Protein AF-Q6VVF0-F1 (afdb_monomer_lite)

pLDDT: mean 98.1, std 1.07, range [87.25, 98.94]

Secondary structure (DSSP, 8-state):
-HHHHHHIIIIIT---SSPPPPGGG---TT-GGG--HHHHHHH--STTT-TT-HHHHHHHHHHHHIIIIIIIIIIIITT-TT-SHHHHHTTTSTTHHHHHHHHHHHHHHHHH-STT-S-SSHHHHHHHHHHHHHHHHHHHHH-HHHHHHT-SHHHHHHHHHHHHHHHHHHHHS-HHHHHHHHHHHHHHHHHHHS--SSTTTTHHHHHHHHHTT--STTT-----

Structure (mmCIF, N/CA/C/O backbone):
data_AF-Q6VVF0-F1
#
_entry.id   AF-Q6VVF0-F1
#
loop_
_atom_site.group_PDB
_atom_site.id
_atom_site.type_symbol
_atom_site.label_atom_id
_atom_site.label_alt_id
_atom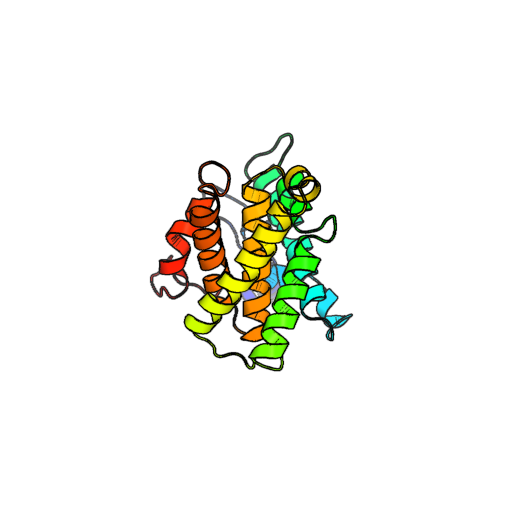_site.label_comp_id
_atom_site.label_asym_id
_atom_site.label_entity_id
_atom_site.label_seq_id
_atom_site.pdbx_PDB_ins_code
_atom_site.Cartn_x
_atom_site.Cartn_y
_atom_site.Cartn_z
_atom_site.occupancy
_atom_site.B_iso_or_equiv
_atom_site.auth_seq_id
_atom_site.auth_comp_id
_atom_site.auth_asym_id
_atom_site.auth_atom_id
_atom_site.pdbx_PDB_model_num
ATOM 1 N N . ALA A 1 1 ? 5.214 -15.436 -43.168 1.00 87.25 1 ALA A N 1
ATOM 2 C CA . ALA A 1 1 ? 5.349 -16.610 -42.279 1.00 87.25 1 ALA A CA 1
ATOM 3 C C . ALA A 1 1 ? 6.351 -16.371 -41.142 1.00 87.25 1 ALA A C 1
ATOM 5 O O . ALA A 1 1 ? 5.912 -16.123 -40.032 1.00 87.25 1 ALA A O 1
ATOM 6 N N . VAL A 1 2 ? 7.677 -16.396 -41.371 1.00 93.69 2 VAL A N 1
ATOM 7 C CA . VAL A 1 2 ? 8.677 -16.224 -40.280 1.00 93.69 2 VAL A CA 1
ATOM 8 C C . VAL A 1 2 ? 8.609 -14.835 -39.629 1.00 93.69 2 VAL A C 1
ATOM 10 O O . VAL A 1 2 ? 8.648 -14.729 -38.408 1.00 93.69 2 VAL A O 1
ATOM 13 N N . ALA A 1 3 ? 8.465 -13.776 -40.431 1.00 96.19 3 ALA A N 1
ATOM 14 C CA . ALA A 1 3 ? 8.316 -12.412 -39.919 1.00 96.19 3 ALA A CA 1
ATOM 15 C C . ALA A 1 3 ? 7.044 -12.242 -39.069 1.00 96.19 3 ALA A C 1
ATOM 17 O O . ALA A 1 3 ? 7.105 -11.627 -38.009 1.00 96.19 3 ALA A O 1
ATOM 18 N N . ASP A 1 4 ? 5.929 -12.850 -39.485 1.00 97.31 4 ASP A N 1
ATOM 19 C CA . ASP A 1 4 ? 4.661 -12.796 -38.744 1.00 97.31 4 ASP A CA 1
ATOM 20 C C . ASP A 1 4 ? 4.780 -13.500 -37.388 1.00 97.31 4 ASP A C 1
ATOM 22 O O . ASP A 1 4 ? 4.330 -12.968 -36.378 1.00 97.31 4 ASP A O 1
ATOM 26 N N . LEU A 1 5 ? 5.463 -14.653 -37.341 1.00 96.69 5 LEU A N 1
ATOM 27 C CA . LEU A 1 5 ? 5.758 -15.355 -36.088 1.00 96.69 5 LEU A CA 1
ATOM 28 C C . LEU A 1 5 ? 6.633 -14.506 -35.160 1.00 96.69 5 LEU A C 1
ATOM 30 O O . LEU A 1 5 ? 6.346 -14.403 -33.971 1.00 96.69 5 LEU A O 1
ATOM 34 N N . ALA A 1 6 ? 7.678 -13.871 -35.695 1.00 97.81 6 ALA A N 1
ATOM 35 C CA . ALA A 1 6 ? 8.559 -13.015 -34.905 1.00 97.81 6 ALA A CA 1
ATOM 36 C C . ALA A 1 6 ? 7.832 -11.771 -34.373 1.00 97.81 6 ALA A C 1
ATOM 38 O O . ALA A 1 6 ? 8.046 -11.375 -33.228 1.00 97.81 6 ALA A O 1
ATOM 39 N N . PHE A 1 7 ? 6.966 -11.157 -35.181 1.00 97.88 7 PHE A N 1
ATOM 40 C CA . PHE A 1 7 ? 6.175 -10.007 -34.758 1.00 97.88 7 PHE A CA 1
ATOM 41 C C . PHE A 1 7 ? 5.138 -10.394 -33.701 1.00 97.88 7 PHE A C 1
ATOM 43 O O . PHE A 1 7 ? 5.038 -9.717 -32.678 1.00 97.88 7 PHE A O 1
ATOM 50 N N . ALA A 1 8 ? 4.432 -11.511 -33.895 1.00 97.75 8 ALA A N 1
ATOM 51 C CA . ALA A 1 8 ? 3.479 -12.028 -32.920 1.00 97.75 8 ALA A CA 1
ATOM 52 C C . ALA A 1 8 ? 4.155 -12.339 -31.579 1.00 97.75 8 ALA A C 1
ATOM 54 O O . ALA A 1 8 ? 3.714 -11.845 -30.545 1.00 97.75 8 ALA A O 1
ATOM 55 N N . ALA A 1 9 ? 5.270 -13.074 -31.606 1.00 96.81 9 ALA A N 1
ATOM 56 C CA . ALA A 1 9 ? 5.978 -13.500 -30.402 1.00 96.81 9 ALA A CA 1
ATOM 57 C C . ALA A 1 9 ? 6.645 -12.352 -29.626 1.00 96.81 9 ALA A C 1
ATOM 59 O O . ALA A 1 9 ? 6.923 -12.510 -28.442 1.00 96.81 9 ALA A O 1
ATOM 60 N N . LYS A 1 10 ? 6.947 -11.222 -30.279 1.00 96.56 10 LYS A N 1
ATOM 61 C CA . LYS A 1 10 ? 7.692 -10.112 -29.658 1.00 96.56 10 LYS A CA 1
ATOM 62 C C . LYS A 1 10 ? 6.874 -8.845 -29.423 1.00 96.56 10 LYS A C 1
ATOM 64 O O . LYS A 1 10 ? 7.341 -7.989 -28.683 1.00 96.56 10 LYS A O 1
ATOM 69 N N . HIS A 1 11 ? 5.721 -8.701 -30.075 1.00 94.94 11 HIS A N 1
ATOM 70 C CA . HIS A 1 11 ? 4.910 -7.484 -30.008 1.00 94.94 11 HIS A CA 1
ATOM 71 C C . HIS A 1 11 ? 3.419 -7.812 -29.928 1.00 94.94 11 HIS A C 1
ATOM 73 O O . HIS A 1 11 ? 2.802 -7.563 -28.904 1.00 94.94 11 HIS A O 1
ATOM 79 N N . ALA A 1 12 ? 2.830 -8.389 -30.982 1.00 96.75 12 ALA A N 1
ATOM 80 C CA . ALA A 1 12 ? 1.368 -8.405 -31.114 1.00 96.75 12 ALA A CA 1
ATOM 81 C C . ALA A 1 12 ? 0.638 -9.304 -30.102 1.00 96.75 12 ALA A C 1
ATOM 83 O O . ALA A 1 12 ? -0.527 -9.057 -29.816 1.00 96.75 12 ALA A O 1
ATOM 84 N N . ALA A 1 13 ? 1.296 -10.352 -29.602 1.00 96.75 13 ALA A N 1
ATOM 85 C CA . ALA A 1 13 ? 0.717 -11.308 -28.656 1.00 96.75 13 ALA A CA 1
ATOM 86 C C . ALA A 1 13 ? 1.607 -11.534 -27.422 1.00 96.75 13 ALA A C 1
ATOM 88 O O . ALA A 1 13 ? 1.394 -12.485 -26.672 1.00 96.75 13 ALA A O 1
ATOM 89 N N . ALA A 1 14 ? 2.631 -10.699 -27.232 1.00 95.44 14 ALA A N 1
ATOM 90 C CA . ALA A 1 14 ? 3.517 -10.809 -26.085 1.00 95.44 14 ALA A CA 1
ATOM 91 C C . ALA A 1 14 ? 2.881 -10.111 -24.879 1.00 95.44 14 ALA A C 1
ATOM 93 O O . ALA A 1 14 ? 2.602 -8.918 -24.938 1.00 95.44 14 ALA A O 1
ATOM 94 N N . VAL A 1 15 ? 2.701 -10.847 -23.784 1.00 96.25 15 VAL A N 1
ATOM 95 C CA . VAL A 1 15 ? 2.368 -10.268 -22.479 1.00 96.25 15 VAL A CA 1
ATOM 96 C C . VAL A 1 15 ? 3.671 -10.132 -21.706 1.00 96.25 15 VAL A C 1
ATOM 98 O O . VAL A 1 15 ? 4.306 -11.132 -21.367 1.00 96.25 15 VAL A O 1
ATOM 101 N N . GLN A 1 16 ? 4.112 -8.892 -21.515 1.00 96.44 16 GLN A N 1
ATOM 102 C CA . GLN A 1 16 ? 5.258 -8.579 -20.668 1.00 96.44 16 GLN A CA 1
ATOM 103 C C . GLN A 1 16 ? 4.809 -8.517 -19.207 1.00 96.44 16 GLN A C 1
ATOM 105 O O . GLN A 1 16 ? 3.638 -8.285 -18.924 1.00 96.44 16 GLN A O 1
ATOM 110 N N . MET A 1 17 ? 5.747 -8.712 -18.281 1.00 97.06 17 MET A N 1
ATOM 111 C CA . MET A 1 17 ? 5.464 -8.540 -16.853 1.00 97.06 17 MET A CA 1
ATOM 112 C C . MET A 1 17 ? 5.351 -7.061 -16.488 1.00 97.06 17 MET A C 1
ATOM 114 O O . MET A 1 17 ? 4.574 -6.697 -15.618 1.00 97.06 17 MET A O 1
ATOM 118 N N . ALA A 1 18 ? 6.162 -6.219 -17.124 1.00 97.38 18 ALA A N 1
ATOM 119 C CA . ALA A 1 18 ? 6.278 -4.808 -16.795 1.00 97.38 18 ALA A CA 1
ATOM 120 C C . ALA A 1 18 ? 6.656 -3.992 -18.028 1.00 97.38 18 ALA A C 1
ATOM 122 O O . ALA A 1 18 ? 7.432 -4.454 -18.871 1.00 97.38 18 ALA A O 1
ATOM 123 N N . GLU A 1 19 ? 6.163 -2.760 -18.089 1.00 96.25 19 GLU A N 1
ATOM 124 C CA . GLU A 1 19 ? 6.481 -1.813 -19.156 1.00 96.25 19 GLU A CA 1
ATOM 125 C C . GLU A 1 19 ? 7.856 -1.151 -18.972 1.00 96.25 19 GLU A C 1
ATOM 127 O O . GLU A 1 19 ? 8.465 -1.187 -17.900 1.00 96.25 19 GLU A O 1
ATOM 132 N N . MET A 1 20 ? 8.367 -0.528 -20.040 1.00 97.38 20 MET A N 1
ATOM 133 C CA . MET A 1 20 ? 9.618 0.238 -19.973 1.00 97.38 20 MET A CA 1
ATOM 134 C C . MET A 1 20 ? 9.449 1.550 -19.192 1.00 97.38 20 MET A C 1
ATOM 136 O O . MET A 1 20 ? 8.370 2.144 -19.174 1.00 97.38 20 MET A O 1
ATOM 140 N N . LEU A 1 21 ? 10.541 2.069 -18.619 1.00 98.12 21 LEU A N 1
ATOM 141 C CA . LEU A 1 21 ? 10.489 3.271 -17.779 1.00 98.12 21 LEU A CA 1
ATOM 142 C C . LEU A 1 21 ? 10.987 4.562 -18.450 1.00 98.12 21 LEU A C 1
ATOM 144 O O . LEU A 1 21 ? 11.913 4.520 -19.266 1.00 98.12 21 LEU A O 1
ATOM 148 N N . PRO A 1 22 ? 10.454 5.739 -18.044 1.00 97.94 22 PRO A N 1
ATOM 149 C CA . PRO A 1 22 ? 10.903 7.039 -18.536 1.00 97.94 22 PRO A CA 1
ATOM 150 C C . PRO A 1 22 ? 12.387 7.320 -18.279 1.00 97.94 22 PRO A C 1
ATOM 152 O O . PRO A 1 22 ? 12.979 6.852 -17.306 1.00 97.94 22 PRO A O 1
ATOM 155 N N . ALA A 1 23 ? 12.962 8.196 -19.105 1.00 97.06 23 ALA A N 1
ATOM 156 C CA . ALA A 1 23 ? 14.405 8.424 -19.213 1.00 97.06 23 ALA A CA 1
ATOM 157 C C . ALA A 1 23 ? 15.145 8.690 -17.886 1.00 97.06 23 ALA A C 1
ATOM 159 O O . ALA A 1 23 ? 16.266 8.220 -17.709 1.00 97.06 23 ALA A O 1
ATOM 160 N N . ARG A 1 24 ? 14.533 9.406 -16.930 1.00 97.88 24 ARG A N 1
ATOM 161 C CA . ARG A 1 24 ? 15.162 9.702 -15.625 1.00 97.88 24 ARG A CA 1
ATOM 162 C C . ARG A 1 24 ? 15.485 8.435 -14.821 1.00 97.88 24 ARG A C 1
ATOM 164 O O . ARG A 1 24 ? 16.419 8.443 -14.028 1.00 97.88 24 ARG A O 1
ATOM 171 N N . ARG A 1 25 ? 14.720 7.364 -15.031 1.00 96.31 25 ARG A N 1
ATOM 172 C CA . ARG A 1 25 ? 14.860 6.052 -14.387 1.00 96.31 25 ARG A CA 1
ATOM 173 C C . ARG A 1 25 ? 14.818 4.935 -15.434 1.00 96.31 25 ARG A C 1
ATOM 175 O O . ARG A 1 25 ? 14.137 3.934 -15.250 1.00 96.31 25 ARG A O 1
ATOM 182 N N . ALA A 1 26 ? 15.512 5.151 -16.555 1.00 97.06 26 ALA A N 1
ATOM 183 C CA . ALA A 1 26 ? 15.435 4.302 -17.739 1.00 97.06 26 ALA A CA 1
ATOM 184 C C . ALA A 1 26 ? 15.718 2.825 -17.423 1.00 97.06 26 ALA A C 1
ATOM 186 O O . ALA A 1 26 ? 16.781 2.477 -16.896 1.00 97.06 26 ALA A O 1
ATOM 187 N N . ARG A 1 27 ? 14.768 1.964 -17.786 1.00 97.94 27 ARG A N 1
ATOM 188 C CA . ARG A 1 27 ? 14.828 0.509 -17.640 1.00 97.94 27 ARG A CA 1
ATOM 189 C C . ARG A 1 27 ? 14.066 -0.160 -18.777 1.00 97.94 27 ARG A C 1
ATOM 191 O O . ARG A 1 27 ? 13.107 0.411 -19.299 1.00 97.94 27 ARG A O 1
ATOM 198 N N . SER A 1 28 ? 14.543 -1.336 -19.179 1.00 96.44 28 SER A N 1
ATOM 199 C CA . SER A 1 28 ? 13.857 -2.199 -20.141 1.00 96.44 28 SER A CA 1
ATOM 200 C C . SER A 1 28 ? 12.530 -2.720 -19.571 1.00 96.44 28 SER A C 1
ATOM 202 O O . SER A 1 28 ? 12.306 -2.597 -18.368 1.00 96.44 28 SER A O 1
ATOM 204 N N . PRO A 1 29 ? 11.665 -3.322 -20.408 1.00 97.06 29 PRO A N 1
ATOM 205 C CA . PRO A 1 29 ? 10.535 -4.108 -19.920 1.00 97.06 29 PRO A CA 1
ATOM 206 C C . PRO A 1 29 ? 10.964 -5.199 -18.927 1.00 97.06 29 PRO A C 1
ATOM 208 O O . PRO A 1 29 ? 12.125 -5.619 -18.922 1.00 97.06 29 PRO A O 1
ATOM 211 N N . ASN A 1 30 ? 9.999 -5.695 -18.150 1.00 97.94 30 ASN A N 1
ATOM 212 C CA . ASN A 1 30 ? 10.156 -6.734 -17.119 1.00 97.94 30 ASN A CA 1
ATOM 213 C C . ASN A 1 30 ? 11.048 -6.335 -15.930 1.00 97.94 30 ASN A C 1
ATOM 215 O O . ASN A 1 30 ? 11.605 -7.200 -15.257 1.00 97.94 30 ASN A O 1
ATOM 219 N N . GLU A 1 31 ? 11.152 -5.036 -15.655 1.00 98.38 31 GLU A N 1
ATOM 220 C CA . GLU A 1 31 ? 11.856 -4.491 -14.493 1.00 98.38 31 GLU A CA 1
ATOM 221 C C . GLU A 1 31 ? 10.853 -4.019 -13.424 1.00 98.38 31 GLU A C 1
ATOM 223 O O . GLU A 1 31 ? 9.779 -3.527 -13.784 1.00 98.38 31 GLU A O 1
ATOM 228 N N . PRO A 1 32 ? 11.177 -4.106 -12.116 1.00 98.12 32 PRO A N 1
ATOM 229 C CA . PRO A 1 32 ? 10.198 -3.909 -11.042 1.00 98.12 32 PRO A CA 1
ATOM 230 C C . PRO A 1 32 ? 9.422 -2.590 -11.102 1.00 98.12 32 PRO A C 1
ATOM 232 O O . PRO A 1 32 ? 8.227 -2.570 -10.844 1.00 98.12 32 PRO A O 1
ATOM 235 N N . GLY A 1 33 ? 10.066 -1.483 -11.482 1.00 97.69 33 GLY A N 1
ATOM 236 C CA . GLY A 1 33 ? 9.405 -0.175 -11.500 1.00 97.69 33 GLY A CA 1
ATOM 237 C C . GLY A 1 33 ? 8.299 -0.014 -12.547 1.00 97.69 33 GLY A C 1
ATOM 238 O O . GLY A 1 33 ? 7.595 0.992 -12.496 1.00 97.69 33 GLY A O 1
ATOM 239 N N . GLY A 1 34 ? 8.181 -0.937 -13.510 1.00 97.88 34 GLY A N 1
ATOM 240 C CA . GLY A 1 34 ? 7.107 -0.959 -14.510 1.00 97.88 34 GLY A CA 1
ATOM 241 C C . GLY A 1 34 ? 6.059 -2.049 -14.269 1.00 97.88 34 GLY A C 1
ATOM 242 O O . GLY A 1 34 ? 5.169 -2.209 -15.102 1.00 97.88 34 GLY A O 1
ATOM 243 N N . LEU A 1 35 ? 6.203 -2.841 -13.199 1.00 98.31 35 LEU A N 1
ATOM 244 C CA . LEU A 1 35 ? 5.259 -3.890 -12.813 1.00 98.31 35 LEU A CA 1
ATOM 245 C C . LEU A 1 35 ? 4.084 -3.236 -12.084 1.00 98.31 35 LEU A C 1
ATOM 247 O O . LEU A 1 35 ? 4.299 -2.630 -11.032 1.00 98.31 35 LEU A O 1
ATOM 251 N N . SER A 1 36 ? 2.867 -3.362 -12.622 1.00 97.81 36 SER A N 1
ATOM 252 C CA . SER A 1 36 ? 1.675 -2.809 -11.968 1.00 97.81 36 SER A CA 1
ATOM 253 C C . SER A 1 36 ? 1.363 -3.537 -10.661 1.00 97.81 36 SER A C 1
ATOM 255 O O . SER A 1 36 ? 1.747 -4.697 -10.469 1.00 97.81 36 SER A O 1
ATOM 257 N N . PHE A 1 37 ? 0.648 -2.862 -9.761 1.00 98.31 37 PHE A N 1
ATOM 258 C CA . PHE A 1 37 ? 0.280 -3.444 -8.474 1.00 98.31 37 PHE A CA 1
ATOM 259 C C . PHE A 1 37 ? -0.662 -4.639 -8.644 1.00 98.31 37 PHE A C 1
ATOM 261 O O . PHE A 1 37 ? -0.473 -5.650 -7.971 1.00 98.31 37 PHE A O 1
ATOM 268 N N . GLY A 1 38 ? -1.590 -4.585 -9.605 1.00 98.12 38 GLY A N 1
ATOM 269 C CA . GLY A 1 38 ? -2.460 -5.704 -9.958 1.00 98.12 38 GLY A CA 1
ATOM 270 C C . GLY A 1 38 ? -1.684 -6.928 -10.447 1.00 98.12 38 GLY A C 1
ATOM 271 O O . GLY A 1 38 ? -1.929 -8.035 -9.976 1.00 98.12 38 GLY A O 1
ATOM 272 N N . TYR A 1 39 ? -0.676 -6.752 -11.3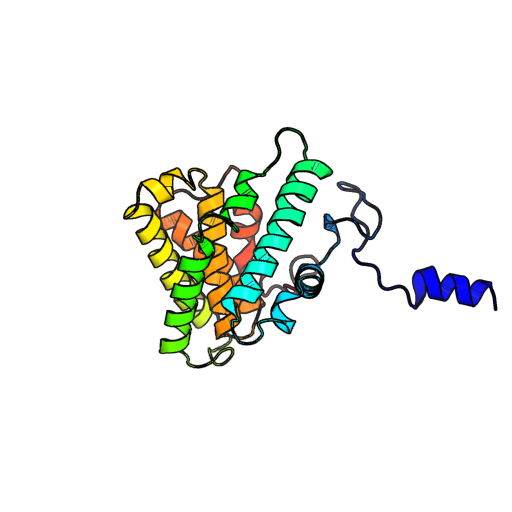10 1.00 98.25 39 TYR A N 1
ATOM 273 C CA . TYR A 1 39 ? 0.155 -7.879 -11.759 1.00 98.25 39 TYR A CA 1
ATOM 274 C C . TYR A 1 39 ? 0.989 -8.455 -10.612 1.00 98.25 39 TYR A C 1
ATOM 276 O O . TYR A 1 39 ? 1.123 -9.673 -10.503 1.00 98.25 39 TYR A O 1
ATOM 284 N N . CYS A 1 40 ? 1.526 -7.602 -9.734 1.00 98.00 40 CYS A N 1
ATOM 285 C CA . CYS A 1 40 ? 2.210 -8.062 -8.528 1.00 98.00 40 CYS A CA 1
ATOM 286 C C . CYS A 1 40 ? 1.271 -8.881 -7.627 1.00 98.00 40 CYS A C 1
ATOM 288 O O . CYS A 1 40 ? 1.680 -9.924 -7.115 1.00 98.00 40 CYS A O 1
ATOM 290 N N . ALA A 1 41 ? 0.015 -8.453 -7.468 1.00 98.19 41 ALA A N 1
ATOM 291 C CA . ALA A 1 41 ? -0.992 -9.192 -6.715 1.00 98.19 41 ALA A CA 1
ATOM 292 C C . ALA A 1 41 ? -1.307 -10.555 -7.357 1.00 98.19 41 ALA A C 1
ATOM 294 O O . ALA A 1 41 ? -1.244 -11.577 -6.676 1.00 98.19 41 ALA A O 1
ATOM 295 N N . ASP A 1 42 ? -1.534 -10.598 -8.673 1.00 98.25 42 ASP A N 1
ATOM 296 C CA . ASP A 1 42 ? -1.841 -11.830 -9.419 1.00 98.25 42 ASP A CA 1
ATOM 297 C C . ASP A 1 42 ? -0.686 -12.848 -9.416 1.00 98.25 42 ASP A C 1
ATOM 299 O O . ASP A 1 42 ? -0.896 -14.067 -9.481 1.00 98.25 42 ASP A O 1
ATOM 303 N N . MET A 1 43 ? 0.561 -12.377 -9.318 1.00 97.44 43 MET A N 1
ATOM 304 C CA . MET A 1 43 ? 1.728 -13.249 -9.165 1.00 97.44 43 MET A CA 1
ATOM 305 C C . MET A 1 43 ? 1.695 -14.024 -7.843 1.00 97.44 43 MET A C 1
ATOM 307 O O . MET A 1 43 ? 2.185 -15.159 -7.786 1.00 97.44 43 MET A O 1
ATOM 311 N N . VAL A 1 44 ? 1.100 -13.462 -6.788 1.00 98.06 44 VAL A N 1
ATOM 312 C CA . VAL A 1 44 ? 1.001 -14.106 -5.477 1.00 98.06 44 VAL A CA 1
ATOM 313 C C . VAL A 1 44 ? -0.127 -15.130 -5.476 1.00 98.06 44 VAL A C 1
ATOM 315 O O . VAL A 1 44 ? -1.300 -14.855 -5.687 1.00 98.06 44 VAL A O 1
ATOM 318 N N . GLN A 1 45 ? 0.233 -16.378 -5.197 1.00 98.06 45 GLN A N 1
ATOM 319 C CA . GLN A 1 45 ? -0.664 -17.517 -5.385 1.00 98.06 45 GLN A CA 1
ATOM 320 C C . GLN A 1 45 ? -1.478 -17.875 -4.133 1.00 98.06 45 GLN A C 1
ATOM 322 O O . GLN A 1 45 ? -2.083 -18.948 -4.093 1.00 98.06 45 GLN A O 1
ATOM 327 N N . LYS A 1 46 ? -1.483 -17.038 -3.086 1.00 97.88 46 LYS A N 1
ATOM 328 C CA . LYS A 1 46 ? -2.135 -17.400 -1.820 1.00 97.88 46 LYS A CA 1
ATOM 329 C C . LYS A 1 46 ? -3.652 -17.497 -1.963 1.00 97.88 46 LYS A C 1
ATOM 331 O O . LYS A 1 46 ? -4.215 -18.475 -1.478 1.00 97.88 46 LYS A O 1
ATOM 336 N N . MET A 1 47 ? -4.284 -16.582 -2.701 1.00 96.62 47 MET A N 1
ATOM 337 C CA . MET A 1 47 ? -5.742 -16.560 -2.888 1.00 96.62 47 MET A CA 1
ATOM 338 C C . MET A 1 47 ? -6.285 -17.904 -3.402 1.00 96.62 47 MET A C 1
ATOM 340 O O . MET A 1 47 ? -7.285 -18.403 -2.900 1.00 96.62 47 MET A O 1
ATOM 344 N N . ARG A 1 48 ? -5.590 -18.570 -4.339 1.00 97.06 48 ARG A N 1
ATOM 345 C CA . ARG A 1 48 ? -6.032 -19.884 -4.855 1.00 97.06 48 ARG A CA 1
ATOM 346 C C . ARG A 1 48 ? -5.848 -21.053 -3.878 1.00 97.06 48 ARG A C 1
ATOM 348 O O . ARG A 1 48 ? -6.338 -22.145 -4.151 1.00 97.06 48 ARG A O 1
ATOM 355 N N . VAL A 1 49 ? -5.087 -20.868 -2.799 1.00 97.12 49 VAL A N 1
ATOM 356 C CA . VAL A 1 49 ? -4.812 -21.895 -1.775 1.00 97.12 49 VAL A CA 1
ATOM 357 C C . VAL A 1 49 ? -5.638 -21.656 -0.510 1.00 97.12 49 VAL A C 1
ATOM 359 O O . VAL A 1 49 ? -6.066 -22.620 0.121 1.00 97.12 49 VAL A O 1
ATOM 362 N N . LYS A 1 50 ? -5.849 -20.388 -0.147 1.00 96.81 50 LYS A N 1
ATOM 363 C CA . LYS A 1 50 ? -6.584 -19.926 1.036 1.00 96.81 50 LYS A CA 1
ATOM 364 C C . LYS A 1 50 ? -7.618 -18.858 0.645 1.00 96.81 50 LYS A C 1
ATOM 366 O O . LYS A 1 50 ? -7.452 -17.703 1.014 1.00 96.81 50 LYS A O 1
ATOM 371 N N . PRO A 1 51 ? -8.640 -19.211 -0.155 1.00 96.00 51 PRO A N 1
ATOM 372 C CA . PRO A 1 51 ? -9.646 -18.252 -0.620 1.00 96.00 51 PRO A CA 1
ATOM 373 C C . PRO A 1 51 ? -10.615 -17.803 0.483 1.00 96.00 51 PRO A C 1
ATOM 375 O O . PRO A 1 51 ? -11.366 -16.859 0.284 1.00 96.00 51 PRO A O 1
ATOM 378 N N . ASP A 1 52 ? -10.635 -18.513 1.607 1.00 97.12 52 ASP A N 1
ATOM 379 C CA . ASP A 1 52 ? -11.501 -18.301 2.764 1.00 97.12 52 ASP A CA 1
ATOM 380 C C . ASP A 1 52 ? -10.964 -17.265 3.762 1.00 97.12 52 ASP A C 1
ATOM 382 O O . ASP A 1 52 ? -11.687 -16.890 4.680 1.00 97.12 52 ASP A O 1
ATOM 386 N N . ASP A 1 53 ? -9.723 -16.807 3.584 1.00 98.19 53 ASP A N 1
ATOM 387 C CA . ASP A 1 53 ? -9.073 -15.837 4.466 1.00 98.19 53 ASP A CA 1
ATOM 388 C C . ASP A 1 53 ? -8.598 -14.611 3.661 1.00 98.19 53 ASP A C 1
ATOM 390 O O . ASP A 1 53 ? -7.483 -14.619 3.115 1.00 98.19 53 ASP A O 1
ATOM 394 N N . PRO A 1 54 ? -9.451 -13.574 3.540 1.00 98.00 54 PRO A N 1
ATOM 395 C CA . PRO A 1 54 ? -9.161 -12.389 2.743 1.00 98.00 54 PRO A CA 1
ATOM 396 C C . PRO A 1 54 ? -8.031 -11.534 3.287 1.00 98.00 54 PRO A C 1
ATOM 398 O O . PRO A 1 54 ? -7.296 -10.923 2.507 1.00 98.00 54 PRO A O 1
ATOM 401 N N . VAL A 1 55 ? -7.839 -11.536 4.602 1.00 98.62 55 VAL A N 1
ATOM 402 C CA . VAL A 1 55 ? -6.724 -10.839 5.237 1.00 98.62 55 VAL A CA 1
ATOM 403 C C . VAL A 1 55 ? -5.419 -11.527 4.848 1.00 98.62 55 VAL A C 1
ATOM 405 O O . VAL A 1 55 ? -4.543 -10.888 4.266 1.00 98.62 55 VAL A O 1
ATOM 408 N N . LEU A 1 56 ? -5.320 -12.845 5.040 1.00 98.44 56 LEU A N 1
ATOM 409 C CA . LEU A 1 56 ? -4.092 -13.594 4.776 1.00 98.44 56 LEU A CA 1
ATOM 410 C C . LEU A 1 56 ? -3.599 -13.446 3.333 1.00 98.44 56 LEU A C 1
ATOM 412 O O . LEU A 1 56 ? -2.418 -13.170 3.109 1.00 98.44 56 LEU A O 1
ATOM 416 N N . TYR A 1 57 ? -4.462 -13.659 2.331 1.00 98.00 57 TYR A N 1
ATOM 417 C CA . TYR A 1 57 ? -3.990 -13.559 0.947 1.00 98.00 57 TYR A CA 1
ATOM 418 C C . TYR A 1 57 ? -3.632 -12.122 0.557 1.00 98.00 57 TYR A C 1
ATOM 420 O O . TYR A 1 57 ? -2.760 -11.944 -0.293 1.00 98.00 57 TYR A O 1
ATOM 428 N N . THR A 1 58 ? -4.252 -11.116 1.179 1.00 98.38 58 THR A N 1
ATOM 429 C CA . THR A 1 58 ? -3.928 -9.703 0.952 1.00 98.38 58 THR A CA 1
ATOM 430 C C . THR A 1 58 ? -2.566 -9.359 1.549 1.00 98.38 58 THR A C 1
ATOM 432 O O . THR A 1 58 ? -1.732 -8.755 0.876 1.00 98.38 58 THR A O 1
ATOM 435 N N . LEU A 1 59 ? -2.275 -9.809 2.771 1.00 98.69 59 LEU A N 1
ATOM 436 C CA . LEU A 1 59 ? -0.989 -9.542 3.421 1.00 98.69 59 LEU A CA 1
ATOM 437 C C . LEU A 1 59 ? 0.182 -10.272 2.754 1.00 98.69 59 LEU A C 1
ATOM 439 O O . LEU A 1 59 ? 1.301 -9.768 2.728 1.00 98.69 59 LEU A O 1
ATOM 443 N N . GLU A 1 60 ? -0.066 -11.399 2.094 1.00 98.62 60 GLU A N 1
ATOM 444 C CA . GLU A 1 60 ? 0.953 -12.060 1.268 1.00 98.62 60 GLU A CA 1
ATOM 445 C C . GLU A 1 60 ? 1.281 -11.268 -0.006 1.00 98.62 60 GLU A C 1
ATOM 447 O O . GLU A 1 60 ? 2.428 -11.274 -0.464 1.00 98.62 60 GLU A O 1
ATOM 452 N N . VAL A 1 61 ? 0.307 -10.529 -0.552 1.00 98.62 61 VAL A N 1
ATOM 453 C CA . VAL A 1 61 ? 0.564 -9.534 -1.605 1.00 98.62 61 VAL A CA 1
ATOM 454 C C . VAL A 1 61 ? 1.403 -8.385 -1.053 1.00 98.62 61 VAL A C 1
ATOM 456 O O . VAL A 1 61 ? 2.378 -7.998 -1.698 1.00 98.62 61 VAL A O 1
ATOM 459 N N . VAL A 1 62 ? 1.104 -7.893 0.155 1.00 98.62 62 VAL A N 1
ATOM 460 C CA . VAL A 1 62 ? 1.910 -6.853 0.820 1.00 98.62 62 VAL A CA 1
ATOM 461 C C . VAL A 1 62 ? 3.350 -7.323 1.039 1.00 98.62 62 VAL A C 1
ATOM 463 O O . VAL A 1 62 ? 4.286 -6.594 0.706 1.00 98.62 62 VAL A O 1
ATOM 466 N N . ALA A 1 63 ? 3.561 -8.547 1.522 1.00 98.69 63 ALA A N 1
ATOM 467 C CA . ALA A 1 63 ? 4.896 -9.109 1.726 1.00 98.69 63 ALA A CA 1
ATOM 468 C C . ALA A 1 63 ? 5.685 -9.214 0.407 1.00 98.69 63 ALA A C 1
ATOM 470 O O . ALA A 1 63 ? 6.858 -8.840 0.342 1.00 98.69 63 ALA A O 1
ATOM 471 N N . CYS A 1 64 ? 5.040 -9.673 -0.673 1.00 98.56 64 CYS A N 1
ATOM 472 C CA . CYS A 1 64 ? 5.665 -9.735 -1.995 1.00 98.56 64 CYS A CA 1
ATOM 473 C C . CYS A 1 64 ? 6.011 -8.337 -2.528 1.00 98.56 64 CYS A C 1
ATOM 475 O O . CYS A 1 64 ? 7.146 -8.102 -2.957 1.00 98.56 64 CYS A O 1
ATOM 477 N N . GLY A 1 65 ? 5.052 -7.412 -2.455 1.00 98.44 65 GLY A N 1
ATOM 478 C CA . GLY A 1 65 ? 5.192 -6.043 -2.929 1.00 98.44 65 GLY A CA 1
ATOM 479 C C . GLY A 1 65 ? 6.271 -5.278 -2.173 1.00 98.44 65 GLY A C 1
ATOM 480 O O . GLY A 1 65 ? 7.155 -4.708 -2.797 1.00 98.44 65 GLY A O 1
ATOM 481 N N . THR A 1 66 ? 6.274 -5.303 -0.842 1.00 98.06 66 THR A N 1
ATOM 482 C CA . THR A 1 66 ? 7.277 -4.584 -0.035 1.00 98.06 66 THR A CA 1
ATOM 483 C C . THR A 1 66 ? 8.682 -5.147 -0.234 1.00 98.06 66 THR A C 1
ATOM 485 O O . THR A 1 66 ? 9.639 -4.389 -0.384 1.00 98.06 66 THR A O 1
ATOM 488 N N . MET A 1 67 ? 8.838 -6.466 -0.351 1.00 98.62 67 MET A N 1
ATOM 489 C CA . MET A 1 67 ? 10.137 -7.049 -0.689 1.00 98.62 67 MET A CA 1
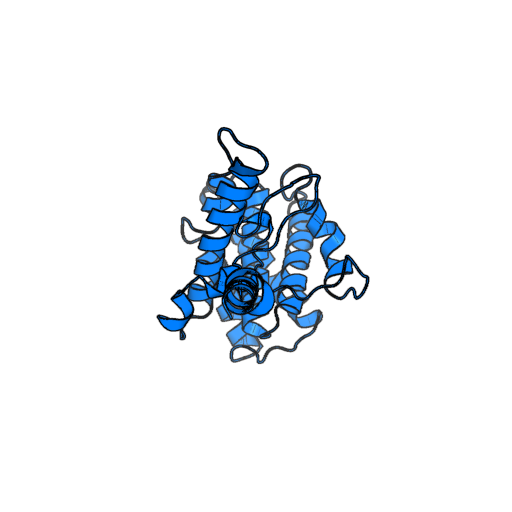ATOM 490 C C . MET A 1 67 ? 10.620 -6.592 -2.076 1.00 98.62 67 MET A C 1
ATOM 492 O O . MET A 1 67 ? 11.753 -6.120 -2.225 1.00 98.62 67 MET A O 1
ATOM 496 N N . LEU A 1 68 ? 9.762 -6.676 -3.095 1.00 98.69 68 LEU A N 1
ATOM 497 C CA . LEU A 1 68 ? 10.133 -6.339 -4.468 1.00 98.69 68 LEU A CA 1
ATOM 498 C C . LEU A 1 68 ? 10.330 -4.829 -4.674 1.00 98.69 68 LEU A C 1
ATOM 500 O O . LEU A 1 68 ? 11.343 -4.406 -5.237 1.00 98.69 68 LEU A O 1
ATOM 504 N N . TYR A 1 69 ? 9.375 -4.016 -4.233 1.00 98.69 69 TYR A N 1
ATOM 505 C CA . TYR A 1 69 ? 9.356 -2.577 -4.458 1.00 98.69 69 TYR A CA 1
ATOM 506 C C . TYR A 1 69 ? 10.275 -1.825 -3.489 1.00 98.69 69 TYR A C 1
ATOM 508 O O . TYR A 1 69 ? 11.033 -0.970 -3.943 1.00 98.69 69 TYR A O 1
ATOM 516 N N . ASP A 1 70 ? 10.319 -2.162 -2.199 1.00 98.62 70 ASP A N 1
ATOM 517 C CA . ASP A 1 70 ? 11.159 -1.407 -1.260 1.00 98.62 70 ASP A CA 1
ATOM 518 C C . ASP A 1 70 ? 12.586 -1.939 -1.211 1.00 98.62 70 ASP A C 1
ATOM 520 O O . ASP A 1 70 ? 13.534 -1.161 -1.325 1.00 98.62 70 ASP A O 1
ATOM 524 N N . GLN A 1 71 ? 12.788 -3.251 -1.063 1.00 98.50 71 GLN A N 1
ATOM 525 C CA . GLN A 1 71 ? 14.144 -3.781 -0.861 1.00 98.50 71 GLN A CA 1
ATOM 526 C C . GLN A 1 71 ? 14.930 -3.847 -2.167 1.00 98.50 71 GLN A C 1
ATOM 528 O O . GLN A 1 71 ? 16.084 -3.413 -2.215 1.00 98.50 71 GLN A O 1
ATOM 533 N N . ILE A 1 72 ? 14.318 -4.383 -3.226 1.00 98.69 72 ILE A N 1
ATOM 534 C CA . ILE A 1 72 ? 14.998 -4.565 -4.511 1.00 98.69 72 ILE A CA 1
ATOM 535 C C . ILE A 1 72 ? 14.917 -3.284 -5.339 1.00 98.69 72 ILE A C 1
ATOM 537 O O . ILE A 1 72 ? 15.947 -2.719 -5.710 1.00 98.69 72 ILE A O 1
ATOM 541 N N . TRP A 1 73 ? 13.715 -2.801 -5.642 1.00 98.75 73 TRP A N 1
ATOM 542 C CA . TRP A 1 73 ? 13.561 -1.678 -6.560 1.00 98.75 73 TRP A CA 1
ATOM 543 C C . TRP A 1 73 ? 14.069 -0.362 -5.962 1.00 98.75 73 TRP A C 1
ATOM 545 O O . TRP A 1 73 ? 15.055 0.202 -6.442 1.00 98.75 73 TRP A O 1
ATOM 555 N N . LEU A 1 74 ? 13.455 0.124 -4.886 1.00 98.50 74 LEU A N 1
ATOM 556 C CA . LEU A 1 74 ? 13.858 1.381 -4.264 1.00 98.50 74 LEU A CA 1
ATOM 557 C C . LEU A 1 74 ? 15.220 1.253 -3.578 1.00 98.50 74 LEU A C 1
ATOM 559 O O . LEU A 1 74 ? 16.084 2.105 -3.781 1.00 98.50 74 LEU A O 1
ATOM 563 N N . GLY A 1 75 ? 15.431 0.179 -2.818 1.00 98.25 75 GLY A N 1
ATOM 564 C CA . GLY A 1 75 ? 16.611 -0.057 -1.982 1.00 98.25 75 GLY A CA 1
ATOM 565 C C . GLY A 1 75 ? 17.869 -0.486 -2.732 1.00 98.25 75 GLY A C 1
ATOM 566 O O . GLY A 1 75 ? 18.960 -0.422 -2.165 1.00 98.25 75 GLY A O 1
ATOM 567 N N . SER A 1 76 ? 17.748 -0.877 -4.004 1.00 98.44 76 SER A N 1
ATOM 568 C CA . SER A 1 76 ? 18.893 -1.223 -4.850 1.00 98.44 76 SER A CA 1
ATOM 569 C C . SER A 1 76 ? 18.878 -0.481 -6.183 1.00 98.44 76 SER A C 1
ATOM 571 O O . SER A 1 76 ? 19.737 0.369 -6.411 1.00 98.44 76 SER A O 1
ATOM 573 N N . TYR A 1 77 ? 17.891 -0.732 -7.048 1.00 98.25 77 TYR A N 1
ATOM 574 C CA . TYR A 1 77 ? 17.870 -0.183 -8.412 1.00 98.25 77 TYR A CA 1
ATOM 575 C C . TYR A 1 77 ? 17.854 1.348 -8.455 1.00 98.25 77 TYR A C 1
ATOM 577 O O . TYR A 1 77 ? 18.460 1.938 -9.356 1.00 98.25 77 TYR A O 1
ATOM 585 N N . MET A 1 78 ? 17.156 1.972 -7.504 1.00 98.31 78 MET A N 1
ATOM 586 C CA . MET A 1 78 ? 16.977 3.424 -7.419 1.00 98.31 78 MET A CA 1
ATOM 587 C C . MET A 1 78 ? 17.840 4.090 -6.339 1.00 98.31 78 MET A C 1
ATOM 589 O O . MET A 1 78 ? 17.841 5.318 -6.246 1.00 98.31 78 MET A O 1
ATOM 593 N N . SER A 1 79 ? 18.584 3.310 -5.547 1.00 98.12 79 SER A N 1
ATOM 594 C CA . SER A 1 79 ? 19.506 3.824 -4.528 1.00 98.12 79 SER A CA 1
ATOM 595 C C . SER A 1 79 ? 20.759 2.945 -4.376 1.00 98.12 79 SER A C 1
ATOM 597 O O . SER A 1 79 ? 21.763 3.212 -5.035 1.00 98.12 79 SER A O 1
ATOM 599 N N . GLY A 1 80 ? 20.713 1.902 -3.540 1.00 96.69 80 GLY A N 1
ATOM 600 C CA . GLY A 1 80 ? 21.818 0.988 -3.240 1.00 96.69 80 GLY A CA 1
ATOM 601 C C . GLY A 1 80 ? 22.463 1.202 -1.863 1.00 96.69 80 GLY A C 1
ATOM 602 O O . GLY A 1 80 ? 22.143 2.131 -1.123 1.00 96.69 80 GLY A O 1
ATOM 603 N N . GLY A 1 81 ? 23.409 0.324 -1.511 1.00 98.06 81 GLY A N 1
ATOM 604 C CA . GLY A 1 81 ? 24.113 0.342 -0.222 1.00 98.06 81 GLY A CA 1
ATOM 605 C C . GLY A 1 81 ? 23.480 -0.597 0.805 1.00 98.06 81 GLY A C 1
ATOM 606 O O . GLY A 1 81 ? 23.168 -1.738 0.478 1.00 98.06 81 GLY A O 1
ATOM 607 N N . VAL A 1 82 ? 23.314 -0.129 2.048 1.00 98.12 82 VAL A N 1
ATOM 608 C CA . VAL A 1 82 ? 22.638 -0.898 3.117 1.00 98.12 82 VAL A CA 1
ATOM 609 C C . VAL A 1 82 ? 21.179 -1.196 2.745 1.00 98.12 82 VAL A C 1
ATOM 611 O O . VAL A 1 82 ? 20.670 -2.266 3.065 1.00 98.12 82 VAL A O 1
ATOM 614 N N . GLY A 1 83 ? 20.532 -0.277 2.024 1.00 97.69 83 GLY A N 1
ATOM 615 C CA . GLY A 1 83 ? 19.183 -0.458 1.499 1.00 97.69 83 GLY A CA 1
ATOM 616 C C . GLY A 1 83 ? 18.083 -0.258 2.542 1.00 97.69 83 GLY A C 1
ATOM 617 O O . GLY A 1 83 ? 18.274 0.403 3.564 1.00 97.69 83 GLY A O 1
ATOM 618 N N . PHE A 1 84 ? 16.909 -0.818 2.245 1.00 98.25 84 PHE A N 1
ATOM 619 C CA . PHE A 1 84 ? 15.645 -0.529 2.933 1.00 98.25 84 PHE A CA 1
ATOM 620 C C . PHE A 1 84 ? 15.020 -1.764 3.585 1.00 98.25 84 PHE A C 1
ATOM 622 O O . PHE A 1 84 ? 13.803 -1.878 3.679 1.00 98.25 84 PHE A O 1
ATOM 629 N N . THR A 1 85 ? 15.852 -2.692 4.066 1.00 98.69 85 THR A N 1
ATOM 630 C CA . THR A 1 85 ? 15.387 -3.958 4.650 1.00 98.69 85 THR A CA 1
ATOM 631 C C . THR A 1 85 ? 14.328 -3.751 5.724 1.00 98.69 85 THR A C 1
ATOM 633 O O . THR A 1 85 ? 13.246 -4.299 5.598 1.00 98.69 85 THR A O 1
ATOM 636 N N . GLN A 1 86 ? 14.593 -2.911 6.728 1.00 98.62 86 GLN A N 1
ATOM 637 C CA . GLN A 1 86 ? 13.654 -2.727 7.838 1.00 98.62 86 GLN A CA 1
ATOM 638 C C . GLN A 1 86 ? 12.429 -1.874 7.486 1.00 98.62 86 GLN A C 1
ATOM 640 O O . GLN A 1 86 ? 11.423 -1.957 8.182 1.00 98.62 86 GLN A O 1
ATOM 645 N N . TYR A 1 87 ? 12.476 -1.088 6.404 1.00 98.31 87 TYR A N 1
ATOM 646 C CA . TYR A 1 87 ? 11.258 -0.456 5.888 1.00 98.31 87 TYR A CA 1
ATOM 647 C C . TYR A 1 87 ? 10.279 -1.510 5.379 1.00 98.31 87 TYR A C 1
ATOM 649 O O . TYR A 1 87 ? 9.106 -1.453 5.722 1.00 98.31 87 TYR A O 1
ATOM 657 N N . ALA A 1 88 ? 10.787 -2.498 4.640 1.00 98.62 88 ALA A N 1
ATOM 658 C CA . ALA A 1 88 ? 9.970 -3.574 4.105 1.00 98.62 88 ALA A CA 1
ATOM 659 C C . ALA A 1 88 ? 9.558 -4.591 5.178 1.00 98.62 88 ALA A C 1
ATOM 661 O O . ALA A 1 88 ? 8.388 -4.949 5.250 1.00 98.62 88 ALA A O 1
ATOM 662 N N . THR A 1 89 ? 10.492 -5.043 6.031 1.00 98.69 89 THR A N 1
ATOM 663 C CA . THR A 1 89 ? 10.211 -6.124 6.996 1.00 98.69 89 THR A CA 1
ATOM 664 C C . THR A 1 89 ? 9.105 -5.769 7.970 1.00 98.69 89 THR A C 1
ATOM 666 O O . THR A 1 89 ? 8.351 -6.658 8.331 1.00 98.69 89 THR A O 1
ATOM 669 N N . ALA A 1 90 ? 8.942 -4.492 8.330 1.00 98.62 90 ALA A N 1
ATOM 670 C CA . ALA A 1 90 ? 7.846 -4.049 9.192 1.00 98.62 90 ALA A CA 1
ATOM 671 C C . ALA A 1 90 ? 6.463 -4.528 8.704 1.00 98.62 90 ALA A C 1
ATOM 673 O O . ALA A 1 90 ? 5.565 -4.734 9.512 1.00 98.62 90 ALA A O 1
ATOM 674 N N . ALA A 1 91 ? 6.291 -4.719 7.390 1.00 98.56 91 ALA A N 1
ATOM 675 C CA . ALA A 1 91 ? 5.037 -5.158 6.783 1.00 98.56 91 ALA A CA 1
ATOM 676 C C . ALA A 1 91 ? 4.866 -6.682 6.690 1.00 98.56 91 ALA A C 1
ATOM 678 O O . ALA A 1 91 ? 3.818 -7.136 6.246 1.00 98.56 91 ALA A O 1
ATOM 679 N N . TYR A 1 92 ? 5.878 -7.472 7.058 1.00 98.31 92 TYR A N 1
ATOM 680 C CA . TYR A 1 92 ? 5.830 -8.936 6.965 1.00 98.31 92 TYR A CA 1
ATOM 681 C C . TYR A 1 92 ? 6.529 -9.658 8.128 1.00 98.31 92 TYR A C 1
ATOM 683 O O . TYR A 1 92 ? 6.879 -10.835 8.017 1.00 98.31 92 TYR A O 1
ATOM 691 N N . THR A 1 93 ? 6.771 -8.971 9.245 1.00 98.62 93 THR A N 1
ATOM 692 C CA . THR A 1 93 ? 7.370 -9.561 10.447 1.00 98.62 93 THR A CA 1
ATOM 693 C C . THR A 1 93 ? 6.555 -9.255 11.689 1.00 98.62 93 THR A C 1
ATOM 695 O O . THR A 1 93 ? 5.894 -8.224 11.769 1.00 98.62 93 THR A O 1
ATOM 698 N N . ASN A 1 94 ? 6.696 -10.132 12.684 1.00 98.06 94 ASN A N 1
ATOM 699 C CA . ASN A 1 94 ? 6.174 -9.964 14.041 1.00 98.06 94 ASN A CA 1
ATOM 700 C C . ASN A 1 94 ? 4.642 -9.844 14.126 1.00 98.06 94 ASN A C 1
ATOM 702 O O . ASN A 1 94 ? 4.134 -9.419 15.158 1.00 98.06 94 ASN A O 1
ATOM 706 N N . ASP A 1 95 ? 3.935 -10.231 13.058 1.00 98.38 95 ASP A N 1
ATOM 707 C CA . ASP A 1 95 ? 2.474 -10.264 12.938 1.00 98.38 95 ASP A CA 1
ATOM 708 C C . ASP A 1 95 ? 1.781 -8.930 13.289 1.00 98.38 95 ASP A C 1
ATOM 710 O O . ASP A 1 95 ? 0.608 -8.898 13.648 1.00 98.38 95 ASP A O 1
ATOM 714 N N . VAL A 1 96 ? 2.500 -7.802 13.193 1.00 98.69 96 VAL A N 1
ATOM 715 C CA . VAL A 1 96 ? 1.969 -6.481 13.572 1.00 98.69 96 VAL A CA 1
ATOM 716 C C . VAL A 1 96 ? 0.918 -6.011 12.573 1.00 98.69 96 VAL A C 1
ATOM 718 O O . VAL A 1 96 ? -0.162 -5.566 12.956 1.00 98.69 96 VAL A O 1
ATOM 721 N N . LEU A 1 97 ? 1.234 -6.087 11.276 1.00 98.81 97 LEU A N 1
ATOM 722 C CA . LEU A 1 97 ? 0.275 -5.726 10.234 1.00 98.81 97 LEU A CA 1
ATOM 723 C C . LEU A 1 97 ? -0.905 -6.701 10.215 1.00 98.81 97 LEU A C 1
ATOM 725 O O . LEU A 1 97 ? -2.038 -6.284 9.978 1.00 98.81 97 LEU A O 1
ATOM 729 N N . ASP A 1 98 ? -0.633 -7.976 10.479 1.00 98.81 98 ASP A N 1
ATOM 730 C CA . ASP A 1 98 ? -1.624 -9.034 10.612 1.00 98.81 98 ASP A CA 1
ATOM 731 C C . ASP A 1 98 ? -2.636 -8.685 11.701 1.00 98.81 98 ASP A C 1
ATOM 733 O O . ASP A 1 98 ? -3.823 -8.573 11.398 1.00 98.81 98 ASP A O 1
ATOM 737 N N . ASP A 1 99 ? -2.178 -8.416 12.924 1.00 98.81 99 ASP A N 1
ATOM 738 C CA . ASP A 1 99 ? -3.033 -8.068 14.064 1.00 98.81 99 ASP A CA 1
ATOM 739 C C . ASP A 1 99 ? -3.960 -6.882 13.749 1.00 98.81 99 ASP A C 1
ATOM 741 O O . ASP A 1 99 ? -5.183 -6.989 13.871 1.00 98.81 99 ASP A O 1
ATOM 745 N N . PHE A 1 100 ? -3.405 -5.787 13.220 1.00 98.81 100 PHE A N 1
ATOM 746 C CA . PHE A 1 100 ? -4.191 -4.588 12.909 1.00 98.81 100 PHE A CA 1
ATOM 747 C C . PHE A 1 100 ? -5.190 -4.815 11.771 1.00 98.81 100 PHE A C 1
ATOM 749 O O . PHE A 1 100 ? -6.296 -4.267 11.784 1.00 98.81 100 PHE A O 1
ATOM 756 N N . THR A 1 101 ? -4.822 -5.621 10.772 1.00 98.88 101 THR A N 1
ATOM 757 C CA . THR A 1 101 ? -5.706 -5.905 9.634 1.00 98.88 101 THR A CA 1
ATOM 758 C C . THR A 1 101 ? -6.815 -6.879 10.024 1.00 98.88 101 THR A C 1
ATOM 760 O O . THR A 1 101 ? -7.955 -6.684 9.608 1.00 98.88 101 THR A O 1
ATOM 763 N N . TYR A 1 102 ? -6.530 -7.887 10.856 1.00 98.88 102 TYR A N 1
ATOM 764 C CA . TYR A 1 102 ? -7.558 -8.783 11.393 1.00 98.88 102 TYR A CA 1
ATOM 765 C C . TYR A 1 102 ? -8.518 -8.046 12.334 1.00 98.88 102 TYR A C 1
ATOM 767 O O . TYR A 1 102 ? -9.728 -8.248 12.228 1.00 98.88 102 TYR A O 1
ATOM 775 N N . TYR A 1 103 ? -8.021 -7.133 13.175 1.00 98.88 103 TYR A N 1
ATOM 776 C CA . TYR A 1 103 ? -8.877 -6.249 13.970 1.00 98.88 103 TYR A CA 1
ATOM 777 C C . TYR A 1 103 ? -9.839 -5.447 13.080 1.00 98.88 103 TYR A C 1
ATOM 779 O O . TYR A 1 103 ? -11.054 -5.448 13.298 1.00 98.88 103 TYR A O 1
ATOM 787 N N . GLY A 1 104 ? -9.304 -4.787 12.048 1.00 98.81 104 GLY A N 1
ATOM 788 C CA . GLY A 1 104 ? -10.112 -3.996 11.126 1.00 98.81 104 GLY A CA 1
ATOM 789 C C . GLY A 1 104 ? -11.125 -4.839 10.352 1.00 98.81 104 GLY A C 1
ATOM 790 O O . GLY A 1 104 ? -12.280 -4.432 10.201 1.00 98.81 104 GLY A O 1
ATOM 791 N N . TYR A 1 105 ? -10.729 -6.034 9.917 1.00 98.75 105 TYR A N 1
ATOM 792 C CA . TYR A 1 105 ? -11.612 -6.992 9.259 1.00 98.75 105 TYR A CA 1
ATOM 793 C C . TYR A 1 105 ? -12.793 -7.391 10.153 1.00 98.75 105 TYR A C 1
ATOM 795 O O . TYR A 1 105 ? -13.943 -7.284 9.722 1.00 98.75 105 TYR A O 1
ATOM 803 N N . ASP A 1 106 ? -12.541 -7.757 11.412 1.00 98.69 106 ASP A N 1
ATOM 804 C CA . ASP A 1 106 ? -13.599 -8.099 12.366 1.00 98.69 106 ASP A CA 1
ATOM 805 C C . ASP A 1 106 ? -14.526 -6.905 12.637 1.00 98.69 106 ASP A C 1
ATOM 807 O O . ASP A 1 106 ? -15.751 -7.060 12.707 1.00 98.69 106 ASP A O 1
ATOM 811 N N . TYR A 1 107 ? -13.976 -5.693 12.758 1.00 98.69 107 TYR A N 1
ATOM 812 C CA . TYR A 1 107 ? -14.773 -4.475 12.908 1.00 98.69 107 TYR A CA 1
ATOM 813 C C . TYR A 1 107 ? -15.700 -4.252 11.705 1.00 98.69 107 TYR A C 1
ATOM 815 O O . TYR A 1 107 ? -16.909 -4.052 11.870 1.00 98.69 107 TYR A O 1
ATOM 823 N N . ALA A 1 108 ? -15.153 -4.329 10.490 1.00 98.56 108 ALA A N 1
ATOM 824 C CA . ALA A 1 108 ? -15.907 -4.143 9.259 1.00 98.56 108 ALA A CA 1
ATOM 825 C C . ALA A 1 108 ? -16.993 -5.213 9.089 1.00 98.56 108 ALA A C 1
ATOM 827 O O . ALA A 1 108 ? -18.140 -4.870 8.793 1.00 98.56 108 ALA A O 1
ATOM 828 N N . LEU A 1 109 ? -16.666 -6.481 9.358 1.00 98.06 109 LEU A N 1
ATOM 829 C CA . LEU A 1 109 ? -17.595 -7.606 9.275 1.00 98.06 109 LEU A CA 1
ATOM 830 C C . LEU A 1 109 ? -18.781 -7.434 10.233 1.00 98.06 109 LEU A C 1
ATOM 832 O O . LEU A 1 109 ? -19.935 -7.644 9.852 1.00 98.06 109 LEU A O 1
ATOM 836 N N . ASN A 1 110 ? -18.519 -6.997 11.467 1.00 98.31 110 ASN A N 1
ATOM 837 C CA . ASN A 1 110 ? -19.566 -6.745 12.458 1.00 98.31 110 ASN A CA 1
ATOM 838 C C . ASN A 1 110 ? -20.466 -5.553 12.091 1.00 98.31 110 ASN A C 1
ATOM 840 O O . ASN A 1 110 ? -21.650 -5.547 12.436 1.00 98.31 110 ASN A O 1
ATOM 844 N N . LYS A 1 111 ? -19.918 -4.539 11.414 1.00 98.31 111 LYS A N 1
ATOM 845 C CA . LYS A 1 111 ? -20.623 -3.287 11.110 1.00 98.31 111 LYS A CA 1
ATOM 846 C C . LYS A 1 111 ? -21.382 -3.319 9.786 1.00 98.31 111 LYS A C 1
ATOM 848 O O . LYS A 1 111 ? -22.524 -2.864 9.726 1.00 98.31 111 LYS A O 1
ATOM 853 N N . PHE A 1 112 ? -20.753 -3.837 8.737 1.00 98.00 112 PHE A N 1
ATOM 854 C CA . PHE A 1 112 ? -21.253 -3.787 7.362 1.00 98.00 112 PHE A CA 1
ATOM 855 C C . PHE A 1 112 ? -21.702 -5.146 6.825 1.00 98.00 112 PHE A C 1
ATOM 857 O O . PHE A 1 112 ? -22.423 -5.186 5.826 1.00 98.00 112 PHE A O 1
ATOM 864 N N . GLY A 1 113 ? -21.348 -6.238 7.505 1.00 97.44 113 GLY A N 1
ATOM 865 C CA . GLY A 1 113 ? -21.651 -7.593 7.066 1.00 97.44 113 GLY A CA 1
ATOM 866 C C . GLY A 1 113 ? -20.547 -8.183 6.182 1.00 97.44 113 GLY A C 1
ATOM 867 O O . GLY A 1 113 ? -19.390 -7.797 6.327 1.00 97.44 113 GLY A O 1
ATOM 868 N N . PRO A 1 114 ? -20.884 -9.164 5.324 1.00 97.81 114 PRO A N 1
ATOM 869 C CA . PRO A 1 114 ? -19.910 -9.893 4.511 1.00 97.81 114 PRO A CA 1
ATOM 870 C C . PRO A 1 114 ? -19.026 -9.004 3.624 1.00 97.81 114 PRO A C 1
ATOM 872 O O . PRO A 1 114 ? -19.375 -7.876 3.294 1.00 97.81 114 PRO A O 1
ATOM 875 N N . ASP A 1 115 ? -17.911 -9.555 3.156 1.00 97.88 115 ASP A N 1
ATOM 876 C CA . ASP A 1 115 ? -16.996 -8.870 2.239 1.00 97.88 115 ASP A CA 1
ATOM 877 C C . ASP A 1 115 ? -17.720 -8.269 1.026 1.00 97.88 115 ASP A C 1
ATOM 879 O O . ASP A 1 115 ? -18.610 -8.883 0.423 1.00 97.88 115 ASP A O 1
ATOM 883 N N . GLY A 1 116 ? -17.322 -7.056 0.649 1.00 97.88 116 GLY A N 1
ATOM 884 C CA . GLY A 1 116 ? -17.896 -6.328 -0.479 1.00 97.88 116 GLY A CA 1
ATOM 885 C C . GLY A 1 116 ? -19.324 -5.809 -0.279 1.00 97.88 116 GLY A C 1
ATOM 886 O O . GLY A 1 116 ? -19.930 -5.359 -1.255 1.00 97.88 116 GLY A O 1
ATOM 887 N N . THR A 1 117 ? -19.900 -5.874 0.930 1.00 98.06 117 THR A N 1
ATOM 888 C CA . THR A 1 117 ? -21.246 -5.328 1.193 1.00 98.06 117 THR A CA 1
ATOM 889 C C . THR A 1 117 ? -21.246 -3.921 1.776 1.00 98.06 117 THR A C 1
ATOM 891 O O . THR A 1 117 ? -22.307 -3.289 1.804 1.00 98.06 117 THR A O 1
ATOM 894 N N . ALA A 1 118 ? -20.099 -3.407 2.228 1.00 98.44 118 ALA A N 1
ATOM 895 C CA . ALA A 1 118 ? -20.006 -2.033 2.705 1.00 98.44 118 ALA A CA 1
ATOM 896 C C . ALA A 1 118 ? -20.209 -1.033 1.545 1.00 98.44 118 ALA A C 1
ATOM 898 O O . ALA A 1 118 ? -19.824 -1.319 0.408 1.00 98.44 118 ALA A O 1
ATOM 899 N N . PRO A 1 119 ? -20.815 0.144 1.788 1.00 98.50 119 PRO A N 1
ATOM 900 C CA . PRO A 1 119 ? -21.000 1.148 0.746 1.00 98.50 119 PRO A CA 1
ATOM 901 C C . PRO A 1 119 ? -19.678 1.614 0.116 1.00 98.50 119 PRO A C 1
ATOM 903 O O . PRO A 1 119 ? -18.695 1.887 0.798 1.00 98.50 119 PRO A O 1
ATOM 906 N N . ASN A 1 120 ? -19.680 1.783 -1.208 1.00 98.06 120 ASN A N 1
ATOM 907 C CA . ASN A 1 120 ? -18.531 2.297 -1.958 1.00 98.06 120 ASN A CA 1
ATOM 908 C C . ASN A 1 120 ? -18.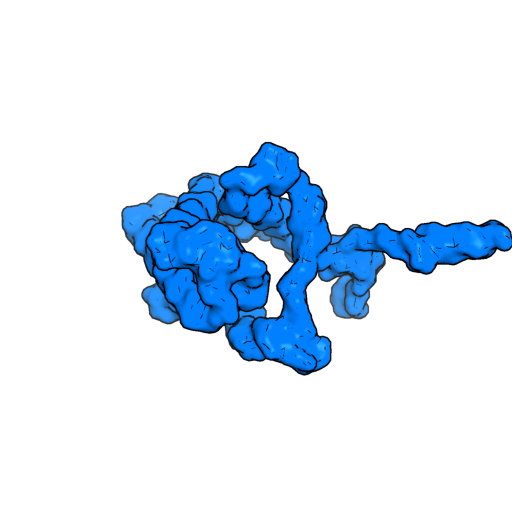488 3.829 -1.923 1.00 98.06 120 ASN A C 1
ATOM 910 O O . ASN A 1 120 ? -18.705 4.486 -2.944 1.00 98.06 120 ASN A O 1
ATOM 914 N N . ASP A 1 121 ? -18.263 4.404 -0.743 1.00 97.81 121 ASP A N 1
ATOM 915 C CA . ASP A 1 121 ? -18.230 5.851 -0.547 1.00 97.81 121 ASP A CA 1
ATOM 916 C C . ASP A 1 121 ? -17.114 6.324 0.398 1.00 97.81 121 ASP A C 1
ATOM 918 O O . ASP A 1 121 ? -16.473 5.559 1.120 1.00 97.81 121 ASP A O 1
ATOM 922 N N . LEU A 1 122 ? -16.870 7.638 0.377 1.00 97.56 122 LEU A N 1
ATOM 923 C CA . LEU A 1 122 ? -15.857 8.270 1.221 1.00 97.56 122 LEU A CA 1
ATOM 924 C C . LEU A 1 122 ? -16.191 8.152 2.716 1.00 97.56 122 LEU A C 1
ATOM 926 O O . LEU A 1 122 ? -15.281 8.156 3.540 1.00 97.56 122 LEU A O 1
ATOM 930 N N . ALA A 1 123 ? -17.476 8.054 3.074 1.00 98.38 123 ALA A N 1
ATOM 931 C CA . ALA A 1 123 ? -17.892 7.907 4.465 1.00 98.38 123 ALA A CA 1
ATOM 932 C C . ALA A 1 123 ? -17.407 6.571 5.038 1.00 98.38 123 ALA A C 1
ATOM 934 O O . ALA A 1 123 ? -16.839 6.553 6.126 1.00 98.38 123 ALA A O 1
ATOM 935 N N . THR A 1 124 ? -17.542 5.491 4.269 1.00 98.56 124 THR A N 1
ATOM 936 C CA . THR A 1 124 ? -17.047 4.157 4.625 1.00 98.56 124 THR A CA 1
ATOM 937 C C . THR A 1 124 ? -15.523 4.136 4.726 1.00 98.56 124 THR A C 1
ATOM 939 O O . THR A 1 124 ? -14.990 3.644 5.718 1.00 98.56 124 THR A O 1
ATOM 942 N N . ALA A 1 125 ? -14.811 4.745 3.767 1.00 98.50 125 ALA A N 1
ATOM 943 C CA . ALA A 1 125 ? -13.352 4.879 3.847 1.00 98.50 125 ALA A CA 1
ATOM 944 C C . ALA A 1 125 ? -12.902 5.671 5.082 1.00 98.50 125 ALA A C 1
ATOM 946 O O . ALA A 1 125 ? -11.964 5.273 5.764 1.00 98.50 125 ALA A O 1
ATOM 947 N N . THR A 1 126 ? -13.571 6.789 5.379 1.00 98.69 126 THR A N 1
ATOM 948 C CA . THR A 1 126 ? -13.233 7.643 6.527 1.00 98.69 126 THR A CA 1
ATOM 949 C C . THR A 1 126 ? -13.467 6.908 7.842 1.00 98.69 126 THR A C 1
ATOM 951 O O . THR A 1 126 ? -12.629 6.977 8.735 1.00 98.69 126 THR A O 1
ATOM 954 N N . ASP A 1 127 ? -14.587 6.198 7.955 1.00 98.69 127 ASP A N 1
ATOM 955 C CA . ASP A 1 127 ? -14.977 5.439 9.139 1.00 98.69 127 ASP A CA 1
ATOM 956 C C . ASP A 1 127 ? -13.989 4.306 9.444 1.00 98.69 127 ASP A C 1
ATOM 958 O O . ASP A 1 127 ? -13.364 4.302 10.505 1.00 98.69 127 ASP A O 1
ATOM 962 N N . LEU A 1 128 ? -13.771 3.407 8.480 1.00 98.81 128 LEU A N 1
ATOM 963 C CA . LEU A 1 128 ? -12.853 2.279 8.642 1.00 98.81 128 LEU A CA 1
ATOM 964 C C . LEU A 1 128 ? -11.407 2.742 8.835 1.00 98.81 128 LEU A C 1
ATOM 966 O O . LEU A 1 128 ? -10.712 2.213 9.699 1.00 98.81 128 LEU A O 1
ATOM 970 N N . ALA A 1 129 ? -10.954 3.755 8.086 1.00 98.75 129 ALA A N 1
ATOM 971 C CA . ALA A 1 129 ? -9.613 4.289 8.282 1.00 98.75 129 ALA A CA 1
ATOM 972 C C . ALA A 1 129 ? -9.440 4.909 9.666 1.00 98.75 129 ALA A C 1
ATOM 974 O O . ALA A 1 129 ? -8.440 4.636 10.314 1.00 98.75 129 ALA A O 1
ATOM 975 N N . THR A 1 130 ? -10.396 5.714 10.137 1.00 98.81 130 THR A N 1
ATOM 976 C CA . THR A 1 130 ? -10.283 6.358 11.452 1.00 98.81 130 THR A CA 1
ATOM 977 C C . THR A 1 130 ? -10.224 5.317 12.564 1.00 98.81 130 THR A C 1
ATOM 979 O O . THR A 1 130 ? -9.337 5.399 13.406 1.00 98.81 130 THR A O 1
ATOM 982 N N . GLU A 1 131 ? -11.116 4.324 12.550 1.00 98.81 131 GLU A N 1
ATOM 983 C CA . GLU A 1 131 ? -11.144 3.266 13.566 1.00 98.81 131 GLU A CA 1
ATOM 984 C C . GLU A 1 131 ? -9.833 2.468 13.594 1.00 98.81 131 GLU A C 1
ATOM 986 O O . GLU A 1 131 ? -9.178 2.379 14.631 1.00 98.81 131 GLU A O 1
ATOM 991 N N . VAL A 1 132 ? -9.417 1.926 12.445 1.00 98.81 132 VAL A N 1
ATOM 992 C CA . VAL A 1 132 ? -8.246 1.040 12.364 1.00 98.81 132 VAL A CA 1
ATOM 993 C C . VAL A 1 132 ? -6.951 1.801 12.646 1.00 98.81 132 VAL A C 1
ATOM 995 O O . VAL A 1 132 ? -6.067 1.285 13.329 1.00 98.81 132 VAL A O 1
ATOM 998 N N . THR A 1 133 ? -6.840 3.051 12.187 1.00 98.88 133 THR A N 1
ATOM 999 C CA . THR A 1 133 ? -5.675 3.888 12.493 1.00 98.88 133 THR A CA 1
ATOM 1000 C C . THR A 1 133 ? -5.588 4.191 13.982 1.00 98.88 133 THR A C 1
ATOM 1002 O O . THR A 1 133 ? -4.504 4.064 14.545 1.00 98.88 133 THR A O 1
ATOM 1005 N N . LEU A 1 134 ? -6.695 4.577 14.627 1.00 98.81 134 LEU A N 1
ATOM 1006 C CA . LEU A 1 134 ? -6.697 4.873 16.061 1.00 98.81 134 LEU A CA 1
ATOM 1007 C C . LEU A 1 134 ? -6.370 3.626 16.883 1.00 98.81 134 LEU A C 1
ATOM 1009 O O . LEU A 1 134 ? -5.508 3.707 17.752 1.00 98.81 134 LEU A O 1
ATOM 1013 N N . ASN A 1 135 ? -6.955 2.473 16.550 1.00 98.69 135 ASN A N 1
ATOM 1014 C CA . ASN A 1 135 ? -6.634 1.213 17.215 1.00 98.69 135 ASN A CA 1
ATOM 1015 C C . ASN A 1 135 ? -5.141 0.867 17.107 1.00 98.69 135 ASN A C 1
ATOM 1017 O O . ASN A 1 135 ? -4.485 0.629 18.118 1.00 98.69 135 ASN A O 1
ATOM 1021 N N . GLY A 1 136 ? -4.568 0.903 15.902 1.00 98.69 136 GLY A N 1
ATOM 1022 C CA . GLY A 1 136 ? -3.149 0.601 15.745 1.00 98.69 136 GLY A CA 1
ATOM 1023 C C . GLY A 1 136 ? -2.247 1.630 16.443 1.00 98.69 136 GLY A C 1
ATOM 1024 O O . GLY A 1 136 ? -1.195 1.268 16.970 1.00 98.69 136 GLY A O 1
ATOM 1025 N N . MET A 1 137 ? -2.643 2.910 16.487 1.00 98.75 137 MET A N 1
ATOM 1026 C CA . MET A 1 137 ? -1.931 3.936 17.260 1.00 98.75 137 MET A CA 1
ATOM 1027 C C . MET A 1 137 ? -1.964 3.631 18.761 1.00 98.75 137 MET A C 1
ATOM 1029 O O . MET A 1 137 ? -0.909 3.665 19.393 1.00 98.75 137 MET A O 1
ATOM 1033 N N . GLU A 1 138 ? -3.123 3.266 19.310 1.00 98.62 138 GLU A N 1
ATOM 1034 C CA . GLU A 1 138 ? -3.262 2.821 20.702 1.00 98.62 138 GLU A CA 1
ATOM 1035 C C . GLU A 1 138 ? -2.357 1.614 20.987 1.00 98.62 138 GLU A C 1
ATOM 1037 O O . GLU A 1 138 ? -1.628 1.626 21.974 1.00 98.62 138 GLU A O 1
ATOM 1042 N N . CYS A 1 139 ? -2.271 0.629 20.084 1.00 98.50 139 CYS A N 1
ATOM 1043 C CA . CYS A 1 139 ? -1.347 -0.499 20.242 1.00 98.50 139 CYS A CA 1
ATOM 1044 C C . CYS A 1 139 ? 0.125 -0.058 20.343 1.00 98.50 139 CYS A C 1
ATOM 1046 O O . CYS A 1 139 ? 0.871 -0.571 21.180 1.00 98.50 139 CYS A O 1
ATOM 1048 N N . TYR A 1 140 ? 0.571 0.899 19.523 1.00 98.62 140 TYR A N 1
ATOM 1049 C CA . TYR A 1 140 ? 1.931 1.443 19.640 1.00 98.62 140 TYR A CA 1
ATOM 1050 C C . TYR A 1 140 ? 2.147 2.238 20.940 1.00 98.62 140 TYR A C 1
ATOM 1052 O O . TYR A 1 140 ? 3.276 2.305 21.428 1.00 98.62 140 TYR A O 1
ATOM 1060 N N . GLU A 1 141 ? 1.105 2.855 21.497 1.00 98.50 141 GLU A N 1
ATOM 1061 C CA . GLU A 1 141 ? 1.171 3.600 22.760 1.00 98.50 141 GLU A CA 1
ATOM 1062 C C . GLU A 1 141 ? 1.169 2.673 23.985 1.00 98.50 141 GLU A C 1
ATOM 1064 O O . GLU A 1 141 ? 1.963 2.869 24.911 1.00 98.50 141 GLU A O 1
ATOM 1069 N N . ASP A 1 142 ? 0.334 1.635 23.964 1.00 98.50 142 ASP A N 1
ATOM 1070 C CA . ASP A 1 142 ? 0.149 0.674 25.053 1.00 98.50 142 ASP A CA 1
ATOM 1071 C C . ASP A 1 142 ? 1.299 -0.333 25.162 1.00 98.50 142 ASP A C 1
ATOM 1073 O O . ASP A 1 142 ? 1.625 -0.798 26.262 1.00 98.50 142 ASP A O 1
ATOM 1077 N N . TYR A 1 143 ? 1.954 -0.652 24.040 1.00 98.38 143 TYR A N 1
ATOM 1078 C CA . TYR A 1 143 ? 3.062 -1.602 23.980 1.00 98.38 143 TYR A CA 1
ATOM 1079 C C . TYR A 1 143 ? 4.372 -0.911 23.563 1.00 98.38 143 TYR A C 1
ATOM 1081 O O . TYR A 1 143 ? 4.747 -0.938 22.390 1.00 98.38 143 TYR A O 1
ATOM 1089 N N . PRO A 1 144 ? 5.161 -0.361 24.511 1.00 98.31 144 PRO A N 1
ATOM 1090 C CA . PRO A 1 144 ? 6.414 0.331 24.193 1.00 98.31 144 PRO A CA 1
ATOM 1091 C C . PRO A 1 144 ? 7.421 -0.505 23.394 1.00 98.31 144 PRO A C 1
ATOM 1093 O O . PRO A 1 144 ? 8.184 0.044 22.606 1.00 98.31 144 PRO A O 1
ATOM 1096 N N . THR A 1 145 ? 7.416 -1.830 23.562 1.00 98.38 145 THR A N 1
ATOM 1097 C CA . THR A 1 145 ? 8.265 -2.739 22.778 1.00 98.38 145 THR A CA 1
ATOM 1098 C C . THR A 1 145 ? 7.867 -2.788 21.307 1.00 98.38 145 THR A C 1
ATOM 1100 O O . THR A 1 145 ? 8.736 -2.952 20.462 1.00 98.38 145 THR A O 1
ATOM 1103 N N . LEU A 1 146 ? 6.580 -2.614 20.990 1.00 98.62 146 LEU A N 1
ATOM 1104 C CA . LEU A 1 146 ? 6.096 -2.519 19.615 1.00 98.62 146 LEU A CA 1
ATOM 1105 C C . LEU A 1 146 ? 6.544 -1.199 18.971 1.00 98.62 146 LEU A C 1
ATOM 1107 O O . LEU A 1 146 ? 6.992 -1.176 17.825 1.00 98.62 146 LEU A O 1
ATOM 1111 N N . LEU A 1 147 ? 6.481 -0.096 19.725 1.00 98.25 147 LEU A N 1
ATOM 1112 C CA . LEU A 1 147 ? 7.005 1.197 19.279 1.00 98.25 147 LEU A CA 1
ATOM 1113 C C . LEU A 1 147 ? 8.529 1.173 19.079 1.00 98.25 147 LEU A C 1
ATOM 1115 O O . LEU A 1 147 ? 9.035 1.852 18.186 1.00 98.25 147 LEU A O 1
ATOM 1119 N N . GLU A 1 148 ? 9.255 0.411 19.902 1.00 98.69 148 GLU A N 1
ATOM 1120 C CA . GLU A 1 148 ? 10.699 0.197 19.764 1.00 98.69 148 GLU A CA 1
ATOM 1121 C C . GLU A 1 148 ? 11.044 -0.691 18.559 1.00 98.69 148 GLU A C 1
ATOM 1123 O O . GLU A 1 148 ? 11.986 -0.380 17.834 1.00 98.69 148 GLU A O 1
ATOM 1128 N N . ASP A 1 149 ? 10.272 -1.751 18.308 1.00 98.31 149 ASP A N 1
ATOM 1129 C CA . ASP A 1 149 ? 10.448 -2.630 17.146 1.00 98.31 149 ASP A CA 1
ATOM 1130 C C . ASP A 1 149 ? 10.220 -1.864 15.832 1.00 98.31 149 ASP A C 1
ATOM 1132 O O . ASP A 1 149 ? 11.090 -1.801 14.960 1.00 98.31 149 ASP A O 1
ATOM 1136 N N . HIS A 1 150 ? 9.103 -1.141 15.735 1.00 98.56 150 HIS A N 1
ATOM 1137 C CA . HIS A 1 150 ? 8.848 -0.193 14.651 1.00 98.56 150 HIS A CA 1
ATOM 1138 C C . HIS A 1 150 ? 9.338 1.213 15.017 1.00 98.56 150 HIS A C 1
ATOM 1140 O O . HIS A 1 150 ? 8.575 2.186 15.010 1.00 98.56 150 HIS A O 1
ATOM 1146 N N . PHE A 1 151 ? 10.632 1.339 15.321 1.00 98.50 151 PHE A N 1
ATOM 1147 C CA . PHE A 1 151 ? 11.256 2.604 15.730 1.00 98.50 151 PHE A CA 1
ATOM 1148 C C . PHE A 1 151 ? 11.111 3.721 14.682 1.00 98.50 151 PHE A C 1
ATOM 1150 O O . PHE A 1 151 ? 11.013 4.909 15.021 1.00 98.50 151 PHE A O 1
ATOM 1157 N N . GLY A 1 152 ? 11.081 3.372 13.395 1.00 98.62 152 GLY A N 1
ATOM 1158 C CA . GLY A 1 152 ? 10.951 4.305 12.285 1.00 98.62 152 GLY A CA 1
ATOM 1159 C C . GLY A 1 152 ? 9.512 4.777 12.097 1.00 98.62 152 GLY A C 1
ATOM 1160 O O . GLY A 1 152 ? 8.603 3.983 11.888 1.00 98.62 152 GLY A O 1
ATOM 1161 N N . GLY A 1 153 ? 9.301 6.096 12.077 1.00 98.62 153 GLY A N 1
ATOM 1162 C CA . GLY A 1 153 ? 7.967 6.665 11.851 1.00 98.62 153 GLY A CA 1
ATOM 1163 C C . GLY A 1 153 ? 7.316 6.208 10.541 1.00 98.62 153 GLY A C 1
ATOM 1164 O O . GLY A 1 153 ? 6.128 5.905 10.514 1.00 98.62 153 GLY A O 1
ATOM 1165 N N . SER A 1 154 ? 8.107 6.048 9.477 1.00 98.75 154 SER A N 1
ATOM 1166 C CA . SER A 1 154 ? 7.606 5.603 8.172 1.00 98.75 154 SER A CA 1
ATOM 1167 C C . SER A 1 154 ? 7.213 4.125 8.142 1.00 98.75 154 SER A C 1
ATOM 1169 O O . SER A 1 154 ? 6.366 3.758 7.336 1.00 98.75 154 SER A O 1
ATOM 1171 N N . GLN A 1 155 ? 7.796 3.292 9.015 1.00 98.56 155 GLN A N 1
ATOM 1172 C CA . GLN A 1 155 ? 7.328 1.916 9.203 1.00 98.56 155 GLN A CA 1
ATOM 1173 C C . GLN A 1 155 ? 5.910 1.977 9.765 1.00 98.56 155 GLN A C 1
ATOM 1175 O O . GLN A 1 155 ? 4.970 1.544 9.113 1.00 98.56 155 GLN A O 1
ATOM 1180 N N . ARG A 1 156 ? 5.729 2.647 10.910 1.00 98.75 156 ARG A N 1
ATOM 1181 C CA . ARG A 1 156 ? 4.415 2.780 11.558 1.00 98.75 156 ARG A CA 1
ATOM 1182 C C . ARG A 1 156 ? 3.366 3.398 10.640 1.00 98.75 156 ARG A C 1
ATOM 1184 O O . ARG A 1 156 ? 2.240 2.922 10.608 1.00 98.75 156 ARG A O 1
ATOM 1191 N N . ALA A 1 157 ? 3.732 4.432 9.882 1.00 98.81 157 ALA A N 1
ATOM 1192 C CA . ALA A 1 157 ? 2.831 5.075 8.932 1.00 98.81 157 ALA A CA 1
ATOM 1193 C C . ALA A 1 157 ? 2.353 4.098 7.850 1.00 98.81 157 ALA A C 1
ATOM 1195 O O . ALA A 1 157 ? 1.151 3.996 7.618 1.00 98.81 157 ALA A O 1
ATOM 1196 N N . GLY A 1 158 ? 3.272 3.321 7.271 1.00 98.50 158 GLY A N 1
ATOM 1197 C CA . GLY A 1 158 ? 2.939 2.303 6.278 1.00 98.50 158 GLY A CA 1
ATOM 1198 C C . GLY A 1 158 ? 2.044 1.203 6.844 1.00 98.50 158 GLY A C 1
ATOM 1199 O O . GLY A 1 158 ? 1.069 0.839 6.202 1.00 98.50 158 GLY A O 1
ATOM 1200 N N . ILE A 1 159 ? 2.323 0.718 8.058 1.00 98.75 159 ILE A N 1
ATOM 1201 C CA . ILE A 1 159 ? 1.539 -0.353 8.696 1.00 98.75 159 ILE A CA 1
ATOM 1202 C C . ILE A 1 159 ? 0.120 0.100 9.037 1.00 98.75 159 ILE A C 1
ATOM 1204 O O . ILE A 1 159 ? -0.839 -0.587 8.693 1.00 98.75 159 ILE A O 1
ATOM 1208 N N . LEU A 1 160 ? -0.031 1.277 9.649 1.00 98.88 160 LEU A N 1
ATOM 1209 C CA . LEU A 1 160 ? -1.349 1.824 9.984 1.00 98.88 160 LEU A CA 1
ATOM 1210 C C . LEU A 1 160 ? -2.177 2.112 8.727 1.00 98.88 160 LEU A C 1
ATOM 1212 O O . LEU A 1 160 ? -3.373 1.841 8.696 1.00 98.88 160 LEU A O 1
ATOM 1216 N N . ALA A 1 161 ? -1.565 2.650 7.672 1.00 98.88 161 ALA A N 1
ATOM 1217 C CA . ALA A 1 161 ? -2.274 2.920 6.425 1.00 98.88 161 ALA A CA 1
ATOM 1218 C C . ALA A 1 161 ? -2.605 1.644 5.642 1.00 98.88 161 ALA A C 1
ATOM 1220 O O . ALA A 1 161 ? -3.701 1.548 5.089 1.00 98.88 161 ALA A O 1
ATOM 1221 N N . ALA A 1 162 ? -1.712 0.650 5.643 1.00 98.88 162 ALA A N 1
ATOM 1222 C CA . ALA A 1 162 ? -1.951 -0.648 5.022 1.00 98.88 162 ALA A CA 1
ATOM 1223 C C . ALA A 1 162 ? -3.125 -1.374 5.682 1.00 98.88 162 ALA A C 1
ATOM 1225 O O . ALA A 1 162 ? -4.021 -1.818 4.967 1.00 98.88 162 ALA A O 1
ATOM 1226 N N . ALA A 1 163 ? -3.170 -1.435 7.017 1.00 98.94 163 ALA A N 1
ATOM 1227 C CA . ALA A 1 163 ? -4.276 -2.059 7.743 1.00 98.94 163 ALA A CA 1
ATOM 1228 C C . ALA A 1 163 ? -5.619 -1.379 7.422 1.00 98.94 163 ALA A C 1
ATOM 1230 O O . ALA A 1 163 ? -6.589 -2.053 7.061 1.00 98.94 163 ALA A O 1
ATOM 1231 N N . SER A 1 164 ? -5.662 -0.041 7.455 1.00 98.88 164 SER A N 1
ATOM 1232 C CA . SER A 1 164 ? -6.852 0.752 7.112 1.00 98.88 164 SER A CA 1
ATOM 1233 C C . SER A 1 164 ? -7.316 0.532 5.666 1.00 98.88 164 SER A C 1
ATOM 1235 O O . SER A 1 164 ? -8.513 0.361 5.407 1.00 98.88 164 SER A O 1
ATOM 1237 N N . ALA A 1 165 ? -6.381 0.501 4.714 1.00 98.81 165 ALA A N 1
ATOM 1238 C CA . ALA A 1 165 ? -6.677 0.292 3.300 1.00 98.81 165 ALA A CA 1
ATOM 1239 C C . ALA A 1 165 ? -7.146 -1.139 3.012 1.00 98.81 165 ALA A C 1
ATOM 1241 O O . ALA A 1 165 ? -8.166 -1.313 2.350 1.00 98.81 165 ALA A O 1
ATOM 1242 N N . CYS A 1 166 ? -6.457 -2.155 3.541 1.00 98.75 166 CYS A N 1
ATOM 1243 C CA . CYS A 1 166 ? -6.828 -3.561 3.358 1.00 98.75 166 CYS A CA 1
ATOM 1244 C C . CYS A 1 166 ? -8.213 -3.838 3.947 1.00 98.75 166 CYS A C 1
ATOM 1246 O O . CYS A 1 166 ? -9.069 -4.390 3.259 1.00 98.75 166 CYS A O 1
ATOM 1248 N N . THR A 1 167 ? -8.470 -3.356 5.167 1.00 98.81 167 THR A N 1
ATOM 1249 C CA . THR A 1 167 ? -9.788 -3.439 5.812 1.00 98.81 167 THR A CA 1
ATOM 1250 C C . THR A 1 167 ? -10.877 -2.837 4.928 1.00 98.81 167 THR A C 1
ATOM 1252 O O . THR A 1 167 ? -11.889 -3.477 4.641 1.00 98.81 167 THR A O 1
ATOM 1255 N N . THR A 1 168 ? -10.654 -1.615 4.441 1.00 98.88 168 THR A N 1
ATOM 1256 C CA . THR A 1 168 ? -11.625 -0.913 3.594 1.00 98.88 168 THR A CA 1
ATOM 1257 C C . THR A 1 168 ? -11.825 -1.618 2.256 1.00 98.88 168 THR A C 1
ATOM 1259 O O . THR A 1 168 ? -12.959 -1.751 1.799 1.00 98.88 168 THR A O 1
ATOM 1262 N N . GLY A 1 169 ? -10.754 -2.103 1.631 1.00 98.56 169 GLY A N 1
ATOM 1263 C CA . GLY A 1 169 ? -10.811 -2.826 0.362 1.00 98.56 169 GLY A CA 1
ATOM 1264 C C . GLY A 1 169 ? -11.594 -4.129 0.463 1.00 98.56 169 GLY A C 1
ATOM 1265 O O . GLY A 1 169 ? -12.427 -4.390 -0.400 1.00 98.56 169 GLY A O 1
ATOM 1266 N N . ILE A 1 170 ? -11.398 -4.899 1.537 1.00 98.62 170 ILE A N 1
ATOM 1267 C CA . ILE A 1 170 ? -12.151 -6.135 1.793 1.00 98.62 170 ILE A CA 1
ATOM 1268 C C . ILE A 1 170 ? -13.630 -5.817 2.053 1.00 98.62 170 ILE A C 1
ATOM 1270 O O . ILE A 1 170 ? -14.515 -6.414 1.440 1.00 98.62 170 ILE A O 1
ATOM 1274 N N . ALA A 1 171 ? -13.915 -4.823 2.898 1.00 98.75 171 ALA A N 1
ATOM 1275 C CA . ALA A 1 171 ? -15.283 -4.459 3.260 1.00 98.75 171 ALA A CA 1
ATOM 1276 C C . ALA A 1 171 ? -16.108 -3.946 2.066 1.00 98.75 171 ALA A C 1
ATOM 1278 O O . ALA A 1 171 ? -17.287 -4.269 1.932 1.00 98.75 171 ALA A O 1
ATOM 1279 N N . THR A 1 172 ? -15.492 -3.141 1.198 1.00 98.69 172 THR A N 1
ATOM 1280 C CA . THR A 1 172 ? -16.162 -2.446 0.081 1.00 98.69 172 THR A CA 1
ATOM 1281 C C . THR A 1 172 ? -16.066 -3.208 -1.242 1.00 98.69 172 THR A C 1
ATOM 1283 O O . THR A 1 172 ? -16.886 -3.033 -2.141 1.00 98.69 172 THR A O 1
ATOM 1286 N N . GLY A 1 173 ? -15.062 -4.075 -1.391 1.00 98.19 173 GLY A N 1
ATOM 1287 C CA . GLY A 1 173 ? -14.742 -4.701 -2.671 1.00 98.19 173 GLY A CA 1
ATOM 1288 C C . GLY A 1 173 ? -14.269 -3.690 -3.722 1.00 98.19 173 GLY A C 1
ATOM 1289 O O . GLY A 1 173 ? -14.451 -3.926 -4.917 1.00 98.19 173 GLY A O 1
ATOM 1290 N N . ASN A 1 174 ? -13.714 -2.543 -3.303 1.00 98.56 174 ASN A N 1
ATOM 1291 C CA . ASN A 1 174 ? -13.287 -1.473 -4.202 1.00 98.56 174 ASN A CA 1
ATOM 1292 C C . ASN A 1 174 ? -11.919 -0.879 -3.813 1.00 98.56 174 ASN A C 1
ATOM 1294 O O . ASN A 1 174 ? -11.763 -0.231 -2.775 1.00 98.56 174 ASN A O 1
ATOM 1298 N N . ALA A 1 175 ? -10.936 -1.032 -4.703 1.00 98.44 175 ALA A N 1
ATOM 1299 C CA . ALA A 1 175 ? -9.559 -0.593 -4.484 1.00 98.44 175 ALA A CA 1
ATOM 1300 C C . ALA A 1 175 ? -9.387 0.938 -4.394 1.00 98.44 175 ALA A C 1
ATOM 1302 O O . ALA A 1 175 ? -8.489 1.419 -3.708 1.00 98.44 175 ALA A O 1
ATOM 1303 N N . GLN A 1 176 ? -10.260 1.731 -5.022 1.00 98.44 176 GLN A N 1
ATOM 1304 C CA . GLN A 1 176 ? -10.196 3.198 -4.936 1.00 98.44 176 GLN A CA 1
ATOM 1305 C C . GLN A 1 176 ? -10.713 3.727 -3.596 1.00 98.44 176 GLN A C 1
ATOM 1307 O O . GLN A 1 176 ? -10.187 4.696 -3.041 1.00 98.44 176 GLN A O 1
ATOM 1312 N N . VAL A 1 177 ? -11.718 3.058 -3.029 1.00 98.62 177 VAL A N 1
ATOM 1313 C CA . VAL A 1 177 ? -12.198 3.367 -1.676 1.00 98.62 177 VAL A CA 1
ATOM 1314 C C . VAL A 1 177 ? -11.131 2.966 -0.648 1.00 98.62 177 VAL A C 1
ATOM 1316 O O . VAL A 1 177 ? -10.836 3.742 0.261 1.00 98.62 177 VAL A O 1
ATOM 1319 N N . ALA A 1 178 ? -10.457 1.829 -0.858 1.00 98.69 178 ALA A N 1
ATOM 1320 C CA . ALA A 1 178 ? -9.283 1.426 -0.078 1.00 98.69 178 ALA A CA 1
ATOM 1321 C C . ALA A 1 178 ? -8.140 2.454 -0.142 1.00 98.69 178 ALA A C 1
ATOM 1323 O O . ALA A 1 178 ? -7.562 2.805 0.886 1.00 98.69 178 ALA A O 1
ATOM 1324 N N . LEU A 1 179 ? -7.847 2.992 -1.330 1.00 98.75 179 LEU A N 1
ATOM 1325 C CA . LEU A 1 179 ? -6.821 4.021 -1.505 1.00 98.75 179 LEU A CA 1
ATOM 1326 C C . LEU A 1 179 ? -7.186 5.328 -0.781 1.00 98.75 179 LEU A C 1
ATOM 1328 O O . LEU A 1 179 ? -6.324 5.978 -0.192 1.00 98.75 179 LEU A O 1
ATOM 1332 N N . SER A 1 180 ? -8.472 5.688 -0.741 1.00 98.75 180 SER A N 1
ATOM 1333 C CA . SER A 1 180 ? -8.942 6.812 0.082 1.00 98.75 180 SER A CA 1
ATOM 1334 C C . SER A 1 180 ? -8.688 6.570 1.574 1.00 98.75 180 SER A C 1
ATOM 1336 O O . SER A 1 180 ? -8.262 7.484 2.281 1.00 98.75 180 SER A O 1
ATOM 1338 N N . ALA A 1 181 ? -8.905 5.340 2.053 1.00 98.88 181 ALA A N 1
ATOM 1339 C CA . ALA A 1 181 ? -8.651 4.963 3.442 1.00 98.88 181 ALA A CA 1
ATOM 1340 C C . ALA A 1 181 ? -7.156 4.987 3.805 1.00 98.88 181 ALA A C 1
ATOM 1342 O O . ALA A 1 181 ? -6.811 5.431 4.902 1.00 98.88 181 ALA A O 1
ATOM 1343 N N . TRP A 1 182 ? -6.266 4.599 2.880 1.00 98.88 182 TRP A N 1
ATOM 1344 C CA . TRP A 1 182 ? -4.815 4.765 3.048 1.00 98.88 182 TRP A CA 1
ATOM 1345 C C . TRP A 1 182 ? -4.466 6.226 3.360 1.00 98.88 182 TRP A C 1
ATOM 1347 O O . TRP A 1 182 ? -3.844 6.524 4.381 1.00 98.88 182 TRP A O 1
ATOM 1357 N N . TYR A 1 183 ? -4.905 7.158 2.507 1.00 98.81 183 TYR A N 1
ATOM 1358 C CA . TYR A 1 183 ? -4.573 8.573 2.678 1.00 98.81 183 TYR A CA 1
ATOM 1359 C C . TYR A 1 183 ? -5.236 9.186 3.915 1.00 98.81 183 TYR A C 1
ATOM 1361 O O . TYR A 1 183 ? -4.602 9.976 4.613 1.00 98.81 183 TYR A O 1
ATOM 1369 N N . MET A 1 184 ? -6.466 8.778 4.247 1.00 98.69 184 MET A N 1
ATOM 1370 C CA . MET A 1 184 ? -7.116 9.202 5.488 1.00 98.69 184 MET A CA 1
ATOM 1371 C C . MET A 1 184 ? -6.318 8.758 6.724 1.00 98.69 184 MET A C 1
ATOM 1373 O O . MET A 1 184 ? -6.089 9.571 7.620 1.00 98.69 184 MET A O 1
ATOM 1377 N N . SER A 1 185 ? -5.829 7.512 6.748 1.00 98.88 185 SER A N 1
ATOM 1378 C CA . SER A 1 185 ? -4.981 6.987 7.829 1.00 98.88 185 SER A CA 1
ATOM 1379 C C . SER A 1 185 ? -3.719 7.830 8.028 1.00 98.88 185 SER A C 1
ATOM 1381 O O . SER A 1 185 ? -3.394 8.214 9.153 1.00 98.88 185 SER A O 1
ATOM 1383 N N . MET A 1 186 ? -3.056 8.219 6.934 1.00 98.88 186 MET A N 1
ATOM 1384 C CA . MET A 1 186 ? -1.873 9.085 6.990 1.00 98.88 186 MET A CA 1
ATOM 1385 C C . MET A 1 186 ? -2.168 10.442 7.638 1.00 98.88 186 MET A C 1
ATOM 1387 O O . MET A 1 186 ? -1.348 10.951 8.408 1.00 98.88 186 MET A O 1
ATOM 1391 N N . TYR A 1 187 ? -3.333 11.032 7.360 1.00 98.75 187 TYR A N 1
ATOM 1392 C CA . TYR A 1 187 ? -3.725 12.317 7.943 1.00 98.75 187 TYR A CA 1
ATOM 1393 C C . TYR A 1 187 ? -4.068 12.194 9.429 1.00 98.75 187 TYR A C 1
ATOM 1395 O O . TYR A 1 187 ? -3.578 12.999 10.220 1.00 98.75 187 TYR A O 1
ATOM 1403 N N . VAL A 1 188 ? -4.836 11.171 9.827 1.00 98.62 188 VAL A N 1
ATOM 1404 C CA . VAL A 1 188 ? -5.142 10.910 11.248 1.00 98.62 188 VAL A CA 1
ATOM 1405 C C . VAL A 1 188 ? -3.856 10.697 12.042 1.00 98.62 188 VAL A C 1
ATOM 1407 O O . VAL A 1 188 ? -3.655 11.345 13.066 1.00 98.62 188 VAL A O 1
ATOM 1410 N N . HIS A 1 189 ? -2.952 9.854 11.540 1.00 98.75 189 HIS A N 1
ATOM 1411 C CA . HIS A 1 189 ? -1.670 9.575 12.183 1.00 98.75 189 HIS A CA 1
ATOM 1412 C C . HIS A 1 189 ? -0.854 10.858 12.372 1.00 98.75 189 HIS A C 1
ATOM 1414 O O . HIS A 1 189 ? -0.409 11.158 13.486 1.00 98.75 189 HIS A O 1
ATOM 1420 N N . LYS A 1 190 ? -0.675 11.638 11.297 1.00 98.75 190 LYS A N 1
ATOM 1421 C CA . LYS A 1 190 ? 0.129 12.866 11.326 1.00 98.75 190 LYS A CA 1
ATOM 1422 C C . LYS A 1 190 ? -0.365 13.843 12.390 1.00 98.75 190 LYS A C 1
ATOM 1424 O O . LYS A 1 190 ? 0.459 14.372 13.137 1.00 98.75 190 LYS A O 1
ATOM 1429 N N . GLU A 1 191 ? -1.676 14.046 12.479 1.00 98.50 191 GLU A N 1
ATOM 1430 C CA . GLU A 1 191 ? -2.273 14.949 13.464 1.00 98.50 191 GLU A CA 1
ATOM 1431 C C . GLU A 1 191 ? -2.259 14.361 14.882 1.00 98.50 191 GLU A C 1
ATOM 1433 O O . GLU A 1 191 ? -1.971 15.083 15.835 1.00 98.50 191 GLU A O 1
ATOM 1438 N N . GLY A 1 192 ? -2.492 13.055 15.044 1.00 97.69 192 GLY A N 1
ATOM 1439 C CA . GLY A 1 192 ? -2.539 12.417 16.361 1.00 97.69 192 GLY A CA 1
ATOM 1440 C C . GLY A 1 192 ? -1.182 12.368 17.072 1.00 97.69 192 GLY A C 1
ATOM 1441 O O . GLY A 1 192 ? -1.104 12.626 18.272 1.00 97.69 192 GLY A O 1
ATOM 1442 N N . TRP A 1 193 ? -0.084 12.119 16.348 1.00 98.31 193 TRP A N 1
ATOM 1443 C CA . TRP A 1 193 ? 1.262 12.062 16.944 1.00 98.31 193 TRP A CA 1
ATOM 1444 C C . TRP A 1 193 ? 2.147 13.280 16.667 1.00 98.31 193 TRP A C 1
ATOM 1446 O O . TRP A 1 193 ? 3.267 13.352 17.189 1.00 98.31 193 TRP A O 1
ATOM 1456 N N . GLY A 1 194 ? 1.701 14.221 15.831 1.00 98.31 194 GLY A N 1
ATOM 1457 C CA . GLY A 1 194 ? 2.509 15.363 15.390 1.00 98.31 194 GLY A CA 1
ATOM 1458 C C . GLY A 1 194 ? 3.754 14.960 14.587 1.00 98.31 194 GLY A C 1
ATOM 1459 O O . GLY A 1 194 ? 4.721 15.721 14.505 1.00 98.31 194 GLY A O 1
ATOM 1460 N N . ARG A 1 195 ? 3.772 13.737 14.044 1.00 98.38 195 ARG A N 1
ATOM 1461 C CA . ARG A 1 195 ? 4.848 13.154 13.228 1.00 98.38 195 ARG A CA 1
ATOM 1462 C C . ARG A 1 195 ? 4.272 12.075 12.313 1.00 98.38 195 ARG A C 1
ATOM 1464 O O . ARG A 1 195 ? 3.219 11.528 12.609 1.00 98.38 195 ARG A O 1
ATOM 1471 N N . LEU A 1 196 ? 5.000 11.749 11.248 1.00 98.62 196 LEU A N 1
ATOM 1472 C CA . LEU A 1 196 ? 4.644 10.670 10.326 1.00 98.62 196 LEU A CA 1
ATOM 1473 C C . LEU A 1 196 ? 5.903 9.880 9.931 1.00 98.62 196 LEU A C 1
ATOM 1475 O O . LEU A 1 196 ? 6.456 9.172 10.767 1.00 98.62 196 LEU A O 1
ATOM 1479 N N . GLY A 1 197 ? 6.398 10.036 8.700 1.00 98.56 197 GLY A N 1
ATOM 1480 C CA . GLY A 1 197 ? 7.574 9.340 8.180 1.00 98.56 197 GLY A CA 1
ATOM 1481 C C . GLY A 1 197 ? 8.820 10.212 8.027 1.00 98.56 197 GLY A C 1
ATOM 1482 O O . GLY A 1 197 ? 8.946 11.292 8.606 1.00 98.56 197 GLY A O 1
ATOM 1483 N N . PHE A 1 198 ? 9.772 9.709 7.243 1.00 98.44 198 PHE A N 1
ATOM 1484 C CA . PHE A 1 198 ? 10.994 10.423 6.881 1.00 98.44 198 PHE A CA 1
ATOM 1485 C C . PHE A 1 198 ? 10.710 11.658 6.000 1.00 98.44 198 PHE A C 1
ATOM 1487 O O . PHE A 1 198 ? 9.594 11.893 5.539 1.00 98.44 198 PHE A O 1
ATOM 1494 N N . PHE A 1 199 ? 11.747 12.455 5.730 1.00 98.31 199 PHE A N 1
ATOM 1495 C CA . PHE A 1 199 ? 11.634 13.639 4.877 1.00 98.31 199 PHE A CA 1
ATOM 1496 C C . PHE A 1 199 ? 11.183 13.291 3.447 1.00 98.31 199 PHE A C 1
ATOM 1498 O O . PHE A 1 199 ? 11.938 12.691 2.683 1.00 98.31 199 PHE A O 1
ATOM 1505 N N . GLY A 1 200 ? 9.985 13.732 3.063 1.00 96.88 200 GLY A N 1
ATOM 1506 C CA . GLY A 1 200 ? 9.404 13.439 1.751 1.00 96.88 200 GLY A CA 1
ATOM 1507 C C . GLY A 1 200 ? 8.652 12.109 1.679 1.00 96.88 200 GLY A C 1
ATOM 1508 O O . GLY A 1 200 ? 8.241 11.735 0.584 1.00 96.88 200 GLY A O 1
ATOM 1509 N N . TYR A 1 201 ? 8.452 11.423 2.812 1.00 98.62 201 TYR A N 1
ATOM 1510 C CA . TYR A 1 201 ? 7.591 10.240 2.888 1.00 98.62 201 TYR A CA 1
ATOM 1511 C C . TYR A 1 201 ? 6.175 10.557 2.396 1.00 98.62 201 TYR A C 1
ATOM 1513 O O . TYR A 1 201 ? 5.667 9.876 1.513 1.00 98.62 201 TYR A 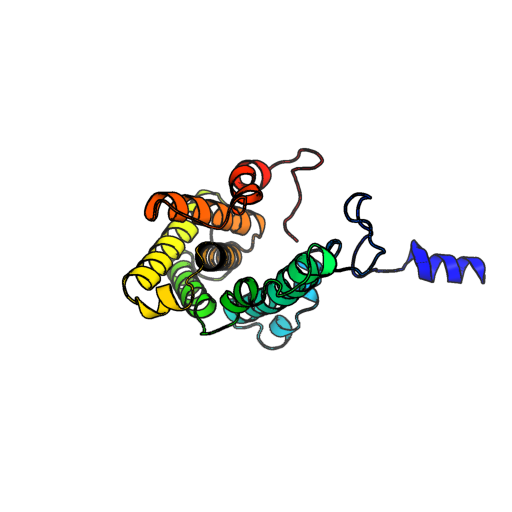O 1
ATOM 1521 N N . ASP A 1 202 ? 5.602 11.664 2.880 1.00 98.44 202 ASP A N 1
ATOM 1522 C CA . ASP A 1 202 ? 4.228 12.074 2.593 1.00 98.44 202 ASP A CA 1
ATOM 1523 C C . ASP A 1 202 ? 4.048 12.837 1.281 1.00 98.44 202 ASP A C 1
ATOM 1525 O O . ASP A 1 202 ? 3.015 13.470 1.084 1.00 98.44 202 ASP A O 1
ATOM 1529 N N . LEU A 1 203 ? 5.010 12.784 0.352 1.00 98.75 203 LEU A N 1
ATOM 1530 C CA . LEU A 1 203 ? 4.838 13.429 -0.953 1.00 98.75 203 LEU A CA 1
ATOM 1531 C C . LEU A 1 203 ? 3.601 12.882 -1.672 1.00 98.75 203 LEU A C 1
ATOM 1533 O O . LEU A 1 203 ? 2.761 13.655 -2.127 1.00 98.75 203 LEU A O 1
ATOM 1537 N N . GLN A 1 204 ? 3.488 11.555 -1.758 1.00 98.31 204 GLN A N 1
ATOM 1538 C CA . GLN A 1 204 ? 2.322 10.918 -2.367 1.00 98.31 204 GLN A CA 1
ATOM 1539 C C . GLN A 1 204 ? 1.083 11.080 -1.489 1.00 98.31 204 GLN A C 1
ATOM 1541 O O . GLN A 1 204 ? -0.001 11.301 -2.013 1.00 98.31 204 GLN A O 1
ATOM 1546 N N . ASP A 1 205 ? 1.240 11.045 -0.164 1.00 98.69 205 ASP A N 1
ATOM 1547 C CA . ASP A 1 205 ? 0.108 11.084 0.757 1.00 98.69 205 ASP A CA 1
ATOM 1548 C C . ASP A 1 205 ? -0.559 12.464 0.798 1.00 98.69 205 ASP A C 1
ATOM 1550 O O . ASP A 1 205 ? -1.777 12.552 0.901 1.00 98.69 205 ASP A O 1
ATOM 1554 N N . GLN A 1 206 ? 0.190 13.559 0.632 1.00 98.44 206 GLN A N 1
ATOM 1555 C CA . GLN A 1 206 ? -0.379 14.910 0.515 1.00 98.44 206 GLN A CA 1
ATOM 1556 C C . GLN A 1 206 ? -1.061 15.155 -0.842 1.00 98.44 206 GLN A C 1
ATOM 1558 O O . GLN A 1 206 ? -2.023 15.916 -0.912 1.00 98.44 206 GLN A O 1
ATOM 1563 N N . CYS A 1 207 ? -0.596 14.510 -1.916 1.00 98.38 207 CYS A N 1
ATOM 1564 C CA . CYS A 1 207 ? -1.263 14.538 -3.225 1.00 98.38 207 CYS A CA 1
ATOM 1565 C C . CYS A 1 207 ? -2.416 13.526 -3.333 1.00 98.38 207 CYS A C 1
ATOM 1567 O O . CYS A 1 207 ? -3.226 13.601 -4.255 1.00 98.38 207 CYS A O 1
ATOM 1569 N N . GLY A 1 208 ? -2.474 12.565 -2.414 1.00 97.56 208 GLY A N 1
ATOM 1570 C CA . GLY A 1 208 ? -3.285 11.365 -2.534 1.00 97.56 208 GLY A CA 1
ATOM 1571 C C . GLY A 1 208 ? -4.771 11.653 -2.664 1.00 97.56 208 GLY A C 1
ATOM 1572 O O . GLY A 1 208 ? -5.377 11.307 -3.674 1.00 97.56 208 GLY A O 1
ATOM 1573 N N . ALA A 1 209 ? -5.346 12.356 -1.684 1.00 96.75 209 ALA A N 1
ATOM 1574 C CA . ALA A 1 209 ? -6.786 12.604 -1.621 1.00 96.75 209 ALA A CA 1
ATOM 1575 C C . ALA A 1 209 ? -7.355 13.326 -2.857 1.00 96.75 209 ALA A C 1
ATOM 1577 O O . ALA A 1 209 ? -8.500 13.078 -3.233 1.00 96.75 209 ALA A O 1
ATOM 1578 N N . THR A 1 210 ? -6.578 14.196 -3.511 1.00 97.69 210 THR A N 1
ATOM 1579 C CA . THR A 1 210 ? -7.017 14.864 -4.747 1.00 97.69 210 THR A CA 1
ATOM 1580 C C . THR A 1 210 ? -6.914 13.962 -5.972 1.00 97.69 210 THR A C 1
ATOM 1582 O O . THR A 1 210 ? -7.670 14.152 -6.922 1.00 97.69 210 THR A O 1
ATOM 1585 N N . ASN A 1 211 ? -6.015 12.976 -5.947 1.00 98.50 211 ASN A N 1
ATOM 1586 C CA . ASN A 1 211 ? -5.694 12.156 -7.109 1.00 98.50 211 ASN A CA 1
ATOM 1587 C C . ASN A 1 211 ? -6.482 10.841 -7.174 1.00 98.50 211 ASN A C 1
ATOM 1589 O O . ASN A 1 211 ? -6.707 10.374 -8.285 1.00 98.50 211 ASN A O 1
ATOM 1593 N N . VAL A 1 212 ? -6.971 10.292 -6.046 1.00 97.88 212 VAL A N 1
ATOM 1594 C CA . VAL A 1 212 ? -7.736 9.018 -6.016 1.00 97.88 212 VAL A CA 1
ATOM 1595 C C . VAL A 1 212 ? -8.844 8.986 -7.074 1.00 97.88 212 VA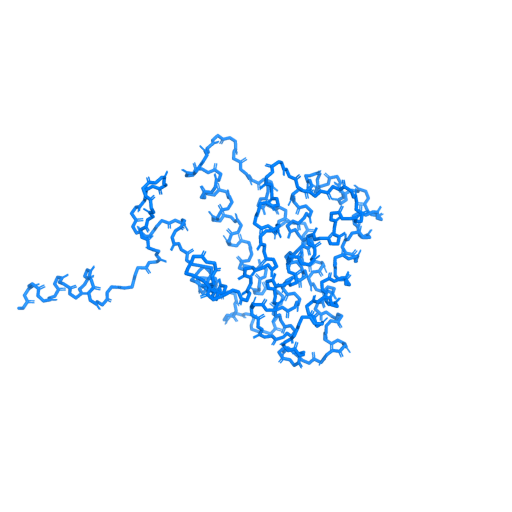L A C 1
ATOM 1597 O O . VAL A 1 212 ? -8.946 8.056 -7.865 1.00 97.88 212 VAL A O 1
ATOM 1600 N N . CYS A 1 213 ? -9.666 10.035 -7.116 1.00 97.00 213 CYS A N 1
ATOM 1601 C CA . CYS A 1 213 ? -10.791 10.141 -8.048 1.00 97.00 213 CYS A CA 1
ATOM 1602 C C . CYS A 1 213 ? -10.525 11.144 -9.181 1.00 97.00 213 CYS A C 1
ATOM 1604 O O . CYS A 1 213 ? -11.473 11.608 -9.825 1.00 97.00 213 CYS A O 1
ATOM 1606 N N . SER A 1 214 ? -9.263 11.532 -9.403 1.00 98.31 214 SER A N 1
ATOM 1607 C CA . SER A 1 214 ? -8.931 12.408 -10.523 1.00 98.31 214 SER A CA 1
ATOM 1608 C C . SER A 1 214 ? -9.148 11.673 -11.844 1.00 98.31 214 SER A C 1
ATOM 1610 O O . SER A 1 214 ? -9.046 10.454 -11.945 1.00 98.31 214 SER A O 1
ATOM 1612 N N . TYR A 1 215 ? -9.472 12.440 -12.876 1.00 97.38 215 TYR A N 1
ATOM 1613 C CA . TYR A 1 215 ? -9.581 11.977 -14.260 1.00 97.38 215 TYR A CA 1
ATOM 1614 C C . TYR A 1 215 ? -8.620 12.746 -15.179 1.00 97.38 215 TYR A C 1
ATOM 1616 O O . TYR A 1 215 ? -8.728 12.662 -16.405 1.00 97.38 215 TYR A O 1
ATOM 1624 N N . GLN A 1 216 ? -7.717 13.546 -14.599 1.00 98.44 216 GLN A N 1
ATOM 1625 C CA . GLN A 1 216 ? -6.684 14.254 -15.350 1.00 98.44 216 GLN A CA 1
ATOM 1626 C C . GLN A 1 216 ? -5.599 13.274 -15.813 1.00 98.44 216 GLN A C 1
ATOM 1628 O O . GLN A 1 216 ? -5.431 12.199 -15.240 1.00 98.44 216 GLN A O 1
ATOM 1633 N N . GLY A 1 217 ? -4.867 13.648 -16.864 1.00 98.25 217 GLY A N 1
ATOM 1634 C CA . GLY A 1 217 ? -4.033 12.725 -17.640 1.00 98.25 217 GLY A CA 1
ATOM 1635 C C . GLY A 1 217 ? -3.008 11.911 -16.841 1.00 98.25 217 GLY A C 1
ATOM 1636 O O . GLY A 1 217 ? -2.956 10.700 -17.012 1.00 98.25 217 GLY A O 1
ATOM 1637 N N . ASP A 1 218 ? -2.190 12.553 -16.005 1.00 97.56 218 ASP A N 1
ATOM 1638 C CA . ASP A 1 218 ? -1.142 11.911 -15.193 1.00 97.56 218 ASP A CA 1
ATOM 1639 C C . ASP A 1 218 ? -1.494 11.809 -13.699 1.00 97.56 218 ASP A C 1
ATOM 1641 O O . ASP A 1 218 ? -0.641 11.456 -12.886 1.00 97.56 218 ASP A O 1
ATOM 1645 N N . GLU A 1 219 ? -2.751 12.083 -13.344 1.00 98.31 219 GLU A N 1
ATOM 1646 C CA . GLU A 1 219 ? -3.268 11.967 -11.976 1.00 98.31 219 GLU A CA 1
ATOM 1647 C C . GLU A 1 219 ? -4.192 10.755 -11.818 1.00 98.31 219 GLU A C 1
ATOM 1649 O O . GLU A 1 219 ? -4.085 10.021 -10.839 1.00 98.31 219 GLU A O 1
ATOM 1654 N N . GLY A 1 220 ? -5.114 10.559 -12.767 1.00 97.06 220 GLY A N 1
ATOM 1655 C CA . GLY A 1 220 ? -6.206 9.600 -12.650 1.00 97.06 220 GLY A CA 1
ATOM 1656 C C . GLY A 1 220 ? -5.873 8.218 -13.197 1.00 97.06 220 GLY A C 1
ATOM 1657 O O . GLY A 1 220 ? -5.705 8.055 -14.406 1.00 97.06 220 GLY A O 1
ATOM 1658 N N . CYS A 1 221 ? -5.858 7.206 -12.329 1.00 97.50 221 CYS A N 1
ATOM 1659 C CA . CYS A 1 221 ? -5.762 5.798 -12.716 1.00 97.50 221 CYS A CA 1
ATOM 1660 C C . CYS A 1 221 ? -6.445 4.896 -11.676 1.00 97.50 221 CYS A C 1
ATOM 1662 O O . CYS A 1 221 ? -6.485 5.227 -10.492 1.00 97.50 221 CYS A O 1
ATOM 1664 N N . CYS A 1 222 ? -6.962 3.742 -12.120 1.00 97.62 222 CYS A N 1
ATOM 1665 C CA . CYS A 1 222 ? -7.330 2.665 -11.195 1.00 97.62 222 CYS A CA 1
ATOM 1666 C C . CYS A 1 222 ? -6.075 2.179 -10.436 1.00 97.62 222 CYS A C 1
ATOM 1668 O O . CYS A 1 222 ? -4.961 2.410 -10.908 1.00 97.62 222 CYS A O 1
ATOM 1670 N N . LEU A 1 223 ? -6.239 1.590 -9.246 1.00 98.19 223 LEU A N 1
ATOM 1671 C CA . LEU A 1 223 ? -5.096 1.295 -8.369 1.00 98.19 223 LEU A CA 1
ATOM 1672 C C . LEU A 1 223 ? -4.318 0.078 -8.886 1.00 98.19 223 LEU A C 1
ATOM 1674 O O . LEU A 1 223 ? -3.097 0.024 -8.765 1.00 98.19 223 LEU A O 1
ATOM 1678 N N . GLU A 1 224 ? -5.051 -0.890 -9.427 1.00 96.94 224 GLU A N 1
ATOM 1679 C CA . GLU A 1 224 ? -4.575 -2.148 -10.004 1.00 96.94 224 GLU A CA 1
ATOM 1680 C C . GLU A 1 224 ? -3.655 -1.940 -11.222 1.00 96.94 224 GLU A C 1
ATOM 1682 O O . GLU A 1 224 ? -2.575 -2.589 -11.271 1.00 96.94 224 GLU A O 1
#

Radius of gyration: 18.76 Å; chains: 1; bounding box: 46×37×67 Å

Sequence (224 aa):
AVADLAFAAKHAAAVQMAEMLPARRARSPNEPGGLSFGYCADMVQKMRVKPDDPVLYTLEVVACGTMLYDQIWLGSYMSGGVGFTQYATAAYTNDVLDDFTYYGYDYALNKFGPDGTAPNDLATATDLATEVTLNGMECYEDYPTLLEDHFGGSQRAGILAAASACTTGIATGNAQVALSAWYMSMYVHKEGWGRLGFFGYDLQDQCGATNVCSYQGDEGCCLE

Foldseek 3Di:
DVVVVVCCCPPVPDDFQFPADDPVLGDHTPALVRHALVSLLVVQCVCVVCVPDLLVSLLSSLLSCLCRCFAPNVQPSVHHDPGDVLLSVLSPPPCLLVVLLVVLQVVLCVPQNAWQRDDPDLVLLLVSLLVSLVVSVVVCVVDVVNCVSPVFLQSSLCSSLSSSLSSSCRSNVANLSSLSSSLSSQVNSCVVVVDHGDDCSCVCSVVRNVQSCDPDDVRHDGRD